Protein AF-A0A8H7DSX8-F1 (afdb_monomer)

Organism: Pleurotus ostreatus (NCBI:txid5322)

Foldseek 3Di:
DDDDDDDDDDDDDDDDDDDDDDDDDDDDDDVVVVLVVLVVLLVVLVVLVVVLVVVVCVLPDQPPPDPDDPDDDDDDPPPDSCPVVVVVVVSVVSVVVSVVSCVDPSNVVSVVVVVVVVVVDPPPPDVPPPPDVPPPPDDPDPDDPPPDDPDPPPPPPVDDDDDPPDDDFAWPVCVVVVQVVDCVPDPKHKDFPDDPPPDDPLPAWTWIWIDDPQFKIKTWTWFADPDPSTGIDTPDIDIDHPVNCPPVDDPDDDDDDDDDDDD

Mean predicted aligned error: 19.53 Å

Radius of gyration: 34.84 Å; Cα contacts (8 Å, |Δi|>4): 149; chains: 1; bounding box: 61×79×122 Å

Secondary structure (DSSP, 8-state):
------------------------PPPPPPHHHHHHHHHHHHHHHHHHHHHHTTSHHHHSS--------S--PPPPS-------HHHHHHHHHHHHHHHHHHHSHHHHHHHHHHHHHHHH------S-TTTSTTTTTSPPPTTPPPP----------SSPPPPTTPPPPPBGGGHHHHHHHHHHH-SSEEEE----TTS-TTTSPEEEEEEETTTEEEEEEEEEPTTTS-BEEEEEEEEE-GGGGGG---S------------

Structure (mmCIF, N/CA/C/O backbone):
data_AF-A0A8H7DSX8-F1
#
_entry.id   AF-A0A8H7DSX8-F1
#
loop_
_atom_site.group_PDB
_atom_site.id
_atom_site.type_symbol
_atom_site.label_atom_id
_atom_site.label_alt_id
_atom_site.label_comp_id
_atom_site.label_asym_id
_atom_site.label_entity_id
_atom_site.label_seq_id
_atom_site.pdbx_PDB_ins_code
_atom_site.Cartn_x
_atom_site.Cartn_y
_atom_site.Cartn_z
_atom_site.occupancy
_atom_site.B_iso_or_equiv
_atom_site.auth_seq_id
_atom_site.auth_comp_id
_atom_site.auth_asym_id
_atom_site.auth_atom_id
_atom_site.pdbx_PDB_model_num
ATOM 1 N N . MET A 1 1 ? 11.390 3.286 60.515 1.00 44.12 1 MET A N 1
ATOM 2 C CA . MET A 1 1 ? 12.232 4.495 60.489 1.00 44.12 1 MET A CA 1
ATOM 3 C C . MET A 1 1 ? 11.368 5.608 59.965 1.00 44.12 1 MET A C 1
ATOM 5 O O . MET A 1 1 ? 11.025 5.624 58.790 1.00 44.12 1 MET A O 1
ATOM 9 N N . ASP A 1 2 ? 10.921 6.406 60.919 1.00 48.00 2 ASP A N 1
ATOM 10 C CA . ASP A 1 2 ? 9.976 7.501 60.791 1.00 48.00 2 ASP A CA 1
ATOM 11 C C . ASP A 1 2 ? 10.633 8.728 60.158 1.00 48.00 2 ASP A C 1
ATOM 13 O O . ASP A 1 2 ? 11.800 9.005 60.431 1.00 48.00 2 ASP A O 1
ATOM 17 N N . ALA A 1 3 ? 9.868 9.485 59.371 1.00 53.47 3 ALA A N 1
ATOM 18 C CA . ALA A 1 3 ? 10.075 10.922 59.194 1.00 53.47 3 ALA A CA 1
ATOM 19 C C . ALA A 1 3 ? 8.822 11.562 58.574 1.00 53.47 3 ALA A C 1
ATOM 21 O O . ALA A 1 3 ? 8.601 11.541 57.365 1.00 53.47 3 ALA A O 1
ATOM 22 N N . THR A 1 4 ? 7.993 12.121 59.446 1.00 63.66 4 THR A N 1
ATOM 23 C CA . THR A 1 4 ? 6.961 13.121 59.166 1.00 63.66 4 THR A CA 1
ATOM 24 C C . THR A 1 4 ? 7.604 14.489 58.918 1.00 63.66 4 THR A C 1
ATOM 26 O O . THR A 1 4 ? 8.403 14.914 59.750 1.00 63.66 4 THR A O 1
ATOM 29 N N . THR A 1 5 ? 7.181 15.227 57.885 1.00 62.56 5 THR A N 1
ATOM 30 C CA . THR A 1 5 ? 7.406 16.684 57.816 1.00 62.56 5 THR A CA 1
ATOM 31 C C . THR A 1 5 ? 6.144 17.395 57.341 1.00 62.56 5 THR A C 1
ATOM 33 O O . THR A 1 5 ? 5.796 17.398 56.164 1.00 62.56 5 THR A O 1
ATOM 36 N N . THR A 1 6 ? 5.468 17.992 58.318 1.00 59.12 6 THR A N 1
ATOM 37 C CA . THR A 1 6 ? 4.452 19.038 58.204 1.00 59.12 6 THR A CA 1
ATOM 38 C C . THR A 1 6 ? 5.119 20.342 57.763 1.00 59.12 6 THR A C 1
ATOM 40 O O . THR A 1 6 ? 6.144 20.728 58.325 1.00 59.12 6 THR A O 1
ATOM 43 N N . THR A 1 7 ? 4.539 21.070 56.809 1.00 69.88 7 THR A N 1
ATOM 44 C CA . THR A 1 7 ? 4.841 22.498 56.634 1.00 69.88 7 THR A CA 1
ATOM 45 C C . THR A 1 7 ? 3.556 23.252 56.332 1.00 69.88 7 THR A C 1
ATOM 47 O O . THR A 1 7 ? 2.951 23.128 55.271 1.00 69.88 7 THR A O 1
ATOM 50 N N . ASP A 1 8 ? 3.152 23.979 57.362 1.00 54.44 8 ASP A N 1
ATOM 51 C CA . ASP A 1 8 ? 2.117 24.993 57.440 1.00 54.44 8 ASP A CA 1
ATOM 52 C C . ASP A 1 8 ? 2.639 26.289 56.792 1.00 54.44 8 ASP A C 1
ATOM 54 O O . ASP A 1 8 ? 3.784 26.672 57.042 1.00 54.44 8 ASP A O 1
ATOM 58 N N . THR A 1 9 ? 1.856 26.963 55.944 1.00 68.50 9 THR A N 1
ATOM 59 C CA . THR A 1 9 ? 2.136 28.346 55.509 1.00 68.50 9 THR A CA 1
ATOM 60 C C . THR A 1 9 ? 0.849 29.056 55.077 1.00 68.50 9 THR A C 1
ATOM 62 O O . THR A 1 9 ? 0.378 28.932 53.951 1.00 68.50 9 THR A O 1
ATOM 65 N N . ALA A 1 10 ? 0.324 29.816 56.039 1.00 55.97 10 ALA A N 1
ATOM 66 C CA . ALA A 1 10 ? -0.118 31.210 55.958 1.00 55.97 10 ALA A CA 1
ATOM 67 C C . ALA A 1 10 ? -1.108 31.660 54.857 1.00 55.97 10 ALA A C 1
ATOM 69 O O . ALA A 1 10 ? -0.764 31.933 53.712 1.00 55.97 10 ALA A O 1
ATOM 70 N N . MET A 1 11 ? -2.338 31.898 55.326 1.00 58.38 11 MET A N 1
ATOM 71 C CA . MET A 1 11 ? -3.105 33.155 55.236 1.00 58.38 11 MET A CA 1
ATOM 72 C C . MET A 1 11 ? -2.531 34.289 54.358 1.00 58.38 11 MET A C 1
ATOM 74 O O . MET A 1 11 ? -1.505 34.862 54.713 1.00 58.38 11 MET A O 1
ATOM 78 N N . ALA A 1 12 ? -3.310 34.769 53.374 1.00 53.16 12 ALA A N 1
ATOM 79 C CA . ALA A 1 12 ? -3.467 36.210 53.130 1.00 53.16 12 ALA A CA 1
ATOM 80 C C . ALA A 1 12 ? -4.592 36.583 52.133 1.00 53.16 12 ALA A C 1
ATOM 82 O O . ALA A 1 12 ? -4.530 36.277 50.950 1.00 53.16 12 ALA A O 1
ATOM 83 N N . HIS A 1 13 ? -5.520 37.398 52.647 1.00 46.66 13 HIS A N 1
ATOM 84 C CA . HIS A 1 13 ? -6.069 38.617 52.031 1.00 46.66 13 HIS A CA 1
ATOM 85 C C . HIS A 1 13 ? -7.186 38.499 50.977 1.00 46.66 13 HIS A C 1
ATOM 87 O O . HIS A 1 13 ? -6.997 38.535 49.765 1.00 46.66 13 HIS A O 1
ATOM 93 N N . SER A 1 14 ? -8.402 38.528 51.531 1.00 52.59 14 SER A N 1
ATOM 94 C CA . SER A 1 14 ? -9.638 39.035 50.934 1.00 52.59 14 SER A CA 1
ATOM 95 C C . SER A 1 14 ? -9.472 40.467 50.398 1.00 52.59 14 SER A C 1
ATOM 97 O O . SER A 1 14 ? -9.072 41.371 51.127 1.00 52.59 14 SER A O 1
ATOM 99 N N . SER A 1 15 ? -9.842 40.687 49.136 1.00 54.88 15 SER A N 1
ATOM 100 C CA . SER A 1 15 ? -10.102 42.007 48.549 1.00 54.88 15 SER A CA 1
ATOM 101 C C . SER A 1 15 ? -11.365 41.910 47.699 1.00 54.88 15 SER A C 1
ATOM 103 O O . SER A 1 15 ? -11.357 41.377 46.591 1.00 54.88 15 SER A O 1
ATOM 105 N N . SER A 1 16 ? -12.475 42.388 48.254 1.00 50.62 16 SER A N 1
ATOM 106 C CA . SER A 1 16 ? -13.767 42.500 47.589 1.00 50.62 16 SER A CA 1
ATOM 107 C C . SER A 1 16 ? -13.762 43.691 46.624 1.00 50.62 16 SER A C 1
ATOM 109 O O . SER A 1 16 ? -13.569 44.837 47.022 1.00 50.62 16 SER A O 1
ATOM 111 N N . LYS A 1 17 ? -13.995 43.423 45.334 1.00 55.56 17 LYS A N 1
ATOM 112 C CA . LYS A 1 17 ? -14.228 44.444 44.302 1.00 55.56 17 LYS A CA 1
ATOM 113 C C . LYS A 1 17 ? -15.723 44.455 43.941 1.00 55.56 17 LYS A C 1
ATOM 115 O O . LYS A 1 17 ? -16.272 43.378 43.708 1.00 55.56 17 LYS A O 1
ATOM 120 N N . PRO A 1 18 ? -16.397 45.620 43.898 1.00 54.06 18 PRO A N 1
ATOM 121 C CA . PRO A 1 18 ? -17.830 45.700 43.631 1.00 54.06 18 PRO A CA 1
ATOM 122 C C . PRO A 1 18 ? -18.162 45.263 42.199 1.00 54.06 18 PRO A C 1
ATOM 124 O O . PRO A 1 18 ? -17.594 45.747 41.218 1.00 54.06 18 PRO A O 1
ATOM 127 N N . GLN A 1 19 ? -19.081 44.305 42.119 1.00 51.41 19 GLN A N 1
ATOM 128 C CA . GLN A 1 19 ? -19.534 43.616 40.921 1.00 51.41 19 GLN A CA 1
ATOM 129 C C . GLN A 1 19 ? -20.608 44.460 40.220 1.00 51.41 19 GLN A C 1
ATOM 131 O O . GLN A 1 19 ? -21.689 44.687 40.757 1.00 51.41 19 GLN A O 1
ATOM 136 N N . SER A 1 20 ? -20.282 44.945 39.022 1.00 58.00 20 SER A N 1
ATOM 137 C CA . SER A 1 20 ? -21.221 45.604 38.109 1.00 58.00 20 SER A CA 1
ATOM 138 C C . SER A 1 20 ? -22.250 44.580 37.586 1.00 58.00 20 SER A C 1
ATOM 140 O O . SER A 1 20 ? -21.846 43.460 37.244 1.00 58.00 20 SER A O 1
ATOM 142 N N . PRO A 1 21 ? -23.558 44.904 37.521 1.00 59.16 21 PRO A N 1
ATOM 143 C CA . PRO A 1 21 ? -24.603 43.960 37.129 1.00 59.16 21 PRO A CA 1
ATOM 144 C C . PRO A 1 21 ? -24.487 43.613 35.640 1.00 59.16 21 PRO A C 1
ATOM 146 O O . PRO A 1 21 ? -24.810 44.411 34.762 1.00 59.16 21 PRO A O 1
ATOM 149 N N . SER A 1 22 ? -23.993 42.407 35.361 1.00 54.94 22 SER A N 1
ATOM 150 C CA . SER A 1 22 ? -23.918 41.856 34.006 1.00 54.94 22 SER A CA 1
ATOM 151 C C . SER A 1 22 ? -25.282 41.303 33.557 1.00 54.94 22 SER A C 1
ATOM 153 O O . SER A 1 22 ? -26.035 40.791 34.388 1.00 54.94 22 SER A O 1
ATOM 155 N N . PRO A 1 23 ? -25.611 41.419 32.257 1.00 58.69 23 PRO A N 1
ATOM 156 C CA . PRO A 1 23 ? -26.926 41.117 31.695 1.00 58.69 23 PRO A CA 1
ATOM 157 C C . PRO A 1 23 ? -27.294 39.632 31.804 1.00 58.69 23 PRO A C 1
ATOM 159 O O . PRO A 1 23 ? -26.428 38.759 31.769 1.00 58.69 23 PRO A O 1
ATOM 162 N N . LEU A 1 24 ? -28.602 39.376 31.933 1.00 56.22 24 LEU A N 1
ATOM 163 C CA . LEU A 1 24 ? -29.222 38.063 32.117 1.00 56.22 24 LEU A CA 1
ATOM 164 C C . LEU A 1 24 ? -28.615 36.982 31.209 1.00 56.22 24 LEU A C 1
ATOM 166 O O . LEU A 1 24 ? -28.824 36.968 29.996 1.00 56.22 24 LEU A O 1
ATOM 170 N N . SER A 1 25 ? -27.911 36.042 31.840 1.00 57.66 25 SER A N 1
ATOM 171 C CA . SER A 1 25 ? -27.488 34.781 31.236 1.00 57.66 25 SER A CA 1
ATOM 172 C C . SER A 1 25 ? -28.723 34.001 30.763 1.00 57.66 25 SER A C 1
ATOM 174 O O . SER A 1 25 ? -29.654 33.823 31.555 1.00 57.66 25 SER A O 1
ATOM 176 N N . PRO A 1 26 ? -28.748 33.488 29.520 1.00 67.50 26 PRO A N 1
ATOM 177 C CA . PRO A 1 26 ? -29.806 32.590 29.076 1.00 67.50 26 PRO A CA 1
ATOM 178 C C . PRO A 1 26 ? -29.870 31.346 29.982 1.00 67.50 26 PRO A C 1
ATOM 180 O O . PRO A 1 26 ? -28.838 30.929 30.525 1.00 67.50 26 PRO A O 1
ATOM 183 N N . PRO A 1 27 ? -31.068 30.763 30.184 1.00 66.88 27 PRO A N 1
ATOM 184 C CA . PRO A 1 27 ? -31.248 29.613 31.060 1.00 66.88 27 PRO A CA 1
ATOM 185 C C . PRO A 1 27 ? -30.380 28.439 30.585 1.00 66.88 27 PRO A C 1
ATOM 187 O O . PRO A 1 27 ? -30.297 28.192 29.376 1.00 66.88 27 PRO A O 1
ATOM 190 N N . PRO A 1 28 ? -29.731 27.705 31.509 1.00 70.12 28 PRO A N 1
ATOM 191 C CA . PRO A 1 28 ? -28.854 26.604 31.151 1.00 70.12 28 PRO A CA 1
ATOM 192 C C . PRO A 1 28 ? -29.641 25.558 30.348 1.00 70.12 28 PRO A C 1
ATOM 194 O O . PRO A 1 28 ? -30.745 25.175 30.754 1.00 70.12 28 PRO A O 1
ATOM 197 N N . PRO A 1 29 ? -29.107 25.081 29.208 1.00 67.62 29 PRO A N 1
ATOM 198 C CA . PRO A 1 29 ? -29.744 24.012 28.460 1.00 67.62 29 PRO A CA 1
ATOM 199 C C . PRO A 1 29 ? -29.929 22.811 29.385 1.00 67.62 29 PRO A C 1
ATOM 201 O O . PRO A 1 29 ? -29.009 22.405 30.097 1.00 67.62 29 PRO A O 1
ATOM 204 N N . THR A 1 30 ? -31.135 22.243 29.389 1.00 83.12 30 THR A N 1
ATOM 205 C CA . THR A 1 30 ? -31.424 21.047 30.187 1.00 83.12 30 THR A CA 1
ATOM 206 C C . THR A 1 30 ? -30.378 19.971 29.878 1.00 83.12 30 THR A C 1
ATOM 208 O O . THR A 1 30 ? -30.080 19.708 28.712 1.00 83.12 30 THR A O 1
ATOM 211 N N . ALA A 1 31 ? -29.801 19.337 30.906 1.00 85.56 31 ALA A N 1
ATOM 212 C CA . ALA A 1 31 ? -28.685 18.392 30.747 1.00 85.56 31 ALA A CA 1
ATOM 213 C C . ALA A 1 31 ? -28.965 17.290 29.700 1.00 85.56 31 ALA A C 1
ATOM 215 O O . ALA A 1 31 ? -28.078 16.861 28.964 1.00 85.56 31 ALA A O 1
ATOM 216 N N . LYS A 1 32 ? -30.237 16.890 29.567 1.00 87.94 32 LYS A N 1
ATOM 217 C CA . LYS A 1 32 ? -30.713 15.939 28.553 1.00 87.94 32 LYS A CA 1
ATOM 218 C C . LYS A 1 32 ? -30.581 16.468 27.119 1.00 87.94 32 LYS A C 1
ATOM 220 O O . LYS A 1 32 ? -30.249 15.693 26.227 1.00 87.94 32 LYS A O 1
ATOM 225 N N . ALA A 1 33 ? -30.838 17.753 26.877 1.00 90.50 33 ALA A N 1
ATOM 226 C CA . ALA A 1 33 ? -30.679 18.367 25.558 1.00 90.50 33 ALA A CA 1
ATOM 227 C C . ALA A 1 33 ? -29.199 18.444 25.151 1.00 90.50 33 ALA A C 1
ATOM 229 O O . ALA A 1 33 ? -28.858 18.086 24.026 1.00 90.50 33 ALA A O 1
ATOM 230 N N . ALA A 1 34 ? -28.318 18.809 26.089 1.00 89.12 34 ALA A N 1
ATOM 231 C CA . ALA A 1 34 ? -26.872 18.821 25.863 1.00 89.12 34 ALA A CA 1
ATOM 232 C C . ALA A 1 34 ? -26.300 17.415 25.598 1.00 89.12 34 ALA A C 1
ATOM 234 O O . ALA A 1 34 ? -25.380 17.250 24.802 1.00 89.12 34 ALA A O 1
ATOM 235 N N . LEU A 1 35 ? -26.849 16.376 26.235 1.00 90.94 35 LEU A N 1
ATOM 236 C CA . LEU A 1 35 ? -26.453 14.995 25.953 1.00 90.94 35 LEU A CA 1
ATOM 237 C C . LEU A 1 35 ? -26.891 14.554 24.548 1.00 90.94 35 LEU A C 1
ATOM 239 O O . LEU A 1 35 ? -26.109 13.943 23.822 1.00 90.94 35 LEU A O 1
ATOM 243 N N . LYS A 1 36 ? -28.123 14.890 24.144 1.00 93.62 36 LYS A N 1
ATOM 244 C CA . LYS A 1 36 ? -28.639 14.570 22.804 1.00 93.62 36 LYS A CA 1
ATOM 245 C C . LYS A 1 36 ? -27.786 15.193 21.701 1.00 93.62 36 LYS A C 1
ATOM 247 O O . LYS A 1 36 ? -27.451 14.489 20.754 1.00 93.62 36 LYS A O 1
ATOM 252 N N . SER A 1 37 ? -27.386 16.457 21.849 1.00 94.00 37 SER A N 1
ATOM 253 C CA . SER A 1 37 ? -26.527 17.116 20.858 1.00 94.00 37 SER A CA 1
ATOM 254 C C . SER A 1 37 ? -25.147 16.458 20.761 1.00 94.00 37 SER A C 1
ATOM 256 O O . SER A 1 37 ? -24.660 16.232 19.657 1.00 94.00 37 SER A O 1
ATOM 258 N N . LYS A 1 38 ? -24.542 16.057 21.891 1.00 94.06 38 LYS A N 1
ATOM 259 C CA . LYS A 1 38 ? -23.279 15.294 21.897 1.00 94.06 38 LYS A CA 1
ATOM 260 C C . LYS A 1 38 ? -23.416 13.947 21.180 1.00 94.06 38 LYS A C 1
ATOM 262 O O . LYS A 1 38 ? -22.554 13.595 20.381 1.00 94.06 38 LYS A O 1
ATOM 267 N N . ILE A 1 39 ? -24.500 13.209 21.426 1.00 95.12 39 ILE A N 1
ATOM 268 C CA . ILE A 1 39 ? -24.771 11.921 20.763 1.00 95.12 39 ILE A CA 1
ATOM 269 C C . ILE A 1 39 ? -24.958 12.108 19.253 1.00 95.12 39 ILE A C 1
ATOM 271 O O . ILE A 1 39 ? -24.440 11.323 18.459 1.00 95.12 39 ILE A O 1
ATOM 275 N N . GLU A 1 40 ? -25.701 13.131 18.840 1.00 96.50 40 GLU A N 1
ATOM 276 C CA . GLU A 1 40 ? -25.916 13.439 17.426 1.00 96.50 40 GLU A CA 1
ATOM 277 C C . GLU A 1 40 ? -24.602 13.783 16.718 1.00 96.50 40 GLU A C 1
ATOM 279 O O . GLU A 1 40 ? -24.303 13.226 15.660 1.00 96.50 40 GLU A O 1
ATOM 284 N N . LEU A 1 41 ? -23.774 14.606 17.360 1.00 95.56 41 LEU A N 1
ATOM 285 C CA . LEU A 1 41 ? -22.460 14.997 16.870 1.00 95.56 41 LEU A CA 1
ATOM 286 C C . LEU A 1 41 ? -21.527 13.783 16.710 1.00 95.56 41 LEU A C 1
ATOM 288 O O . LEU A 1 41 ? -20.914 13.612 15.656 1.00 95.56 41 LEU A O 1
ATOM 292 N N . LEU A 1 42 ? -21.471 12.881 17.696 1.00 95.25 42 LEU A N 1
ATOM 293 C CA . LEU A 1 42 ? -20.688 11.642 17.592 1.00 95.25 42 LEU A CA 1
ATOM 294 C C . LEU A 1 42 ? -21.200 10.721 16.471 1.00 95.25 42 LEU A C 1
ATOM 296 O O . LEU A 1 42 ? -20.404 10.149 15.723 1.00 95.25 42 LEU A O 1
ATOM 300 N N . ASN A 1 43 ? -22.520 10.609 16.300 1.00 96.00 43 ASN A N 1
ATOM 301 C CA . ASN A 1 43 ? -23.116 9.838 15.206 1.00 96.00 43 ASN A CA 1
ATOM 302 C C . ASN A 1 43 ? -22.781 10.422 13.830 1.00 96.00 43 ASN A C 1
ATOM 304 O O . ASN A 1 43 ? -22.529 9.667 12.887 1.00 96.00 43 ASN A O 1
ATOM 308 N N . GLN A 1 44 ? -22.768 11.749 13.701 1.00 96.19 44 GLN A N 1
ATOM 309 C CA . GLN A 1 44 ? -22.358 12.417 12.471 1.00 96.19 44 GLN A CA 1
ATOM 310 C C . GLN A 1 44 ? -20.893 12.102 12.147 1.00 96.19 44 GLN A C 1
ATOM 312 O O . GLN A 1 44 ? -20.608 11.680 11.028 1.00 96.19 44 GLN A O 1
ATOM 317 N N . SER A 1 45 ? -19.993 12.185 13.132 1.00 93.75 45 SER A N 1
ATOM 318 C CA . SER A 1 45 ? -18.579 11.820 12.963 1.00 93.75 45 SER A CA 1
ATOM 319 C C . SER A 1 45 ? -18.401 10.364 12.518 1.00 93.75 45 SER A C 1
ATOM 321 O O . SER A 1 45 ? -17.619 10.081 11.611 1.00 93.75 45 SER A O 1
ATOM 323 N N . ILE A 1 46 ? -19.171 9.426 13.084 1.00 94.88 46 ILE A N 1
ATOM 324 C CA . ILE A 1 46 ? -19.144 8.015 12.666 1.00 94.88 46 ILE A CA 1
ATOM 325 C C . ILE A 1 46 ? -19.586 7.860 11.206 1.00 94.88 46 ILE A C 1
ATOM 327 O O . ILE A 1 46 ? -18.926 7.149 10.445 1.00 94.88 46 ILE A O 1
ATOM 331 N N . LYS A 1 47 ? -20.674 8.523 10.792 1.00 94.94 47 LYS A N 1
ATOM 332 C CA . LYS A 1 47 ? -21.147 8.494 9.397 1.00 94.94 47 LYS A CA 1
ATOM 333 C C . LYS A 1 47 ? -20.091 9.053 8.440 1.00 94.94 47 LYS A C 1
ATOM 335 O O . LYS A 1 47 ? -19.826 8.428 7.413 1.00 94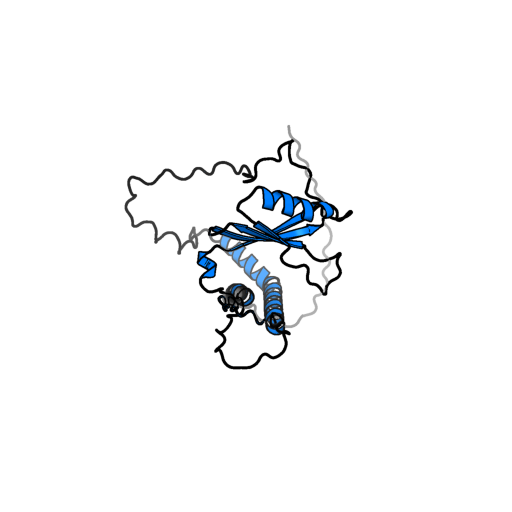.94 47 LYS A O 1
ATOM 340 N N . SER A 1 48 ? -19.437 10.158 8.802 1.00 92.94 48 SER A N 1
ATOM 341 C CA . SER A 1 48 ? -18.334 10.744 8.027 1.00 92.94 48 SER A CA 1
ATOM 342 C C . SER A 1 48 ? -17.165 9.764 7.867 1.00 92.94 48 SER A C 1
ATOM 344 O O . SER A 1 48 ? -16.693 9.527 6.756 1.00 92.94 48 SER A O 1
ATOM 346 N N . ILE A 1 49 ? -16.740 9.104 8.950 1.00 93.31 49 ILE A N 1
ATOM 347 C CA . ILE A 1 49 ? -15.666 8.096 8.906 1.00 93.31 49 ILE A CA 1
ATOM 348 C C . ILE A 1 49 ? -16.072 6.880 8.060 1.00 93.31 49 ILE A C 1
ATOM 350 O O . ILE A 1 49 ? -15.252 6.327 7.326 1.00 93.31 49 ILE A O 1
ATOM 354 N N . GLN A 1 50 ? -17.329 6.439 8.135 1.00 92.50 50 GLN A N 1
ATOM 355 C CA . GLN A 1 50 ? -17.823 5.343 7.297 1.00 92.50 50 GLN A CA 1
ATOM 356 C C . GLN A 1 50 ? -17.816 5.709 5.813 1.00 92.50 50 GLN A C 1
ATOM 358 O O . GLN A 1 50 ? -17.453 4.868 4.991 1.00 92.50 50 GLN A O 1
ATOM 363 N N . HIS A 1 51 ? -18.156 6.954 5.476 1.00 90.81 51 HIS A N 1
ATOM 364 C CA . HIS A 1 51 ? -18.062 7.454 4.111 1.00 90.81 51 HIS A CA 1
ATOM 365 C C . HIS A 1 51 ? -16.612 7.438 3.604 1.00 90.81 51 HIS A C 1
ATOM 367 O O . HIS A 1 51 ? -16.356 6.924 2.516 1.00 90.81 51 HIS A O 1
ATOM 373 N N . LEU A 1 52 ? -15.641 7.861 4.427 1.00 88.06 52 LEU A N 1
ATOM 374 C CA . LEU A 1 52 ? -14.215 7.801 4.074 1.00 88.06 52 LEU A CA 1
ATOM 375 C C . LEU A 1 52 ? -13.739 6.396 3.721 1.00 88.06 52 LEU A C 1
ATOM 377 O O . LEU A 1 52 ? -12.939 6.231 2.807 1.00 88.06 52 LEU A O 1
ATOM 381 N N . ARG A 1 53 ? -14.243 5.361 4.400 1.00 87.31 53 ARG A N 1
ATOM 382 C CA . ARG A 1 53 ? -13.859 3.969 4.109 1.00 87.31 53 ARG A CA 1
ATOM 383 C C . ARG A 1 53 ? -14.260 3.517 2.704 1.00 87.31 53 ARG A C 1
ATOM 385 O O . ARG A 1 53 ? -13.708 2.537 2.211 1.00 87.31 53 ARG A O 1
ATOM 392 N N . GLN A 1 54 ? -15.190 4.216 2.055 1.00 87.69 54 GLN A N 1
ATOM 393 C CA . GLN A 1 54 ? -15.607 3.931 0.683 1.00 87.69 54 GLN A CA 1
ATOM 394 C C . GLN A 1 54 ? -14.709 4.601 -0.368 1.00 87.69 54 GLN A C 1
ATOM 396 O O . GLN A 1 54 ? -14.768 4.215 -1.530 1.00 87.69 54 GLN A O 1
ATOM 401 N N . ILE A 1 55 ? -13.850 5.552 0.017 1.00 82.00 55 ILE A N 1
ATOM 402 C CA . ILE A 1 55 ? -13.005 6.322 -0.909 1.00 82.00 55 ILE A CA 1
ATOM 403 C C . ILE A 1 55 ? -11.777 5.538 -1.409 1.00 82.00 55 ILE A C 1
ATOM 405 O O . ILE A 1 55 ? -11.556 5.528 -2.621 1.00 82.00 55 ILE A O 1
ATOM 409 N N . PRO A 1 56 ? -10.990 4.826 -0.569 1.00 81.19 56 PRO A N 1
ATOM 410 C CA . PRO A 1 56 ? -9.833 4.065 -1.040 1.00 81.19 56 PRO A CA 1
ATOM 411 C C . PRO A 1 56 ? -10.123 3.116 -2.213 1.00 81.19 56 PRO A C 1
ATOM 413 O O . PRO A 1 56 ? -9.377 3.155 -3.189 1.00 81.19 56 PRO A O 1
ATOM 416 N N . PRO A 1 57 ? -11.207 2.311 -2.222 1.00 77.94 57 PRO A N 1
ATOM 417 C CA . PRO A 1 57 ? -11.494 1.457 -3.371 1.00 77.94 57 PRO A CA 1
ATOM 418 C C . PRO A 1 57 ? -11.922 2.234 -4.623 1.00 77.94 57 PRO A C 1
ATOM 420 O O . PRO A 1 57 ? -11.916 1.654 -5.702 1.00 77.94 57 PRO A O 1
ATOM 423 N N . LEU A 1 58 ? -12.307 3.510 -4.523 1.00 74.88 58 LEU A N 1
ATOM 424 C CA . LEU A 1 58 ? -12.564 4.363 -5.690 1.00 74.88 58 LEU A CA 1
ATOM 425 C C . LEU A 1 58 ? -11.262 4.920 -6.274 1.00 74.88 58 LEU A C 1
ATOM 427 O O . LEU A 1 58 ? -11.131 4.978 -7.491 1.00 74.88 58 LEU A O 1
ATOM 431 N N . LEU A 1 59 ? -10.290 5.253 -5.420 1.00 73.81 59 LEU A N 1
ATOM 432 C CA . LEU A 1 59 ? -8.962 5.712 -5.839 1.00 73.81 59 LEU A CA 1
ATOM 433 C C . LEU A 1 59 ? -8.092 4.572 -6.386 1.00 73.81 59 LEU A C 1
ATOM 435 O O . LEU A 1 59 ? -7.287 4.783 -7.284 1.00 73.81 59 LEU A O 1
ATOM 439 N N . LEU A 1 60 ? -8.255 3.361 -5.851 1.00 73.56 60 LEU A N 1
ATOM 440 C CA . LEU A 1 60 ? -7.440 2.196 -6.205 1.00 73.56 60 LEU A CA 1
ATOM 441 C C . LEU A 1 60 ? -8.029 1.350 -7.338 1.00 73.56 60 LEU A C 1
ATOM 443 O O . LEU A 1 60 ? -7.398 0.381 -7.755 1.00 73.56 60 LEU A O 1
ATOM 447 N N . LYS A 1 61 ? -9.230 1.669 -7.840 1.00 69.50 61 LYS A N 1
ATOM 448 C CA . LYS A 1 61 ? -9.809 0.945 -8.976 1.00 69.50 61 LYS A CA 1
ATOM 449 C C . LYS A 1 61 ? -9.046 1.321 -10.248 1.00 69.50 61 LYS A C 1
ATOM 451 O O . LYS A 1 61 ? -9.163 2.465 -10.691 1.00 69.50 61 LYS A O 1
ATOM 456 N N . PRO A 1 62 ? -8.301 0.385 -10.870 1.00 59.19 62 PRO A N 1
ATOM 457 C CA . PRO A 1 62 ? -7.699 0.653 -12.163 1.00 59.19 62 PRO A CA 1
ATOM 458 C C . PRO A 1 62 ? -8.819 1.008 -13.148 1.00 59.19 62 PRO A C 1
ATOM 460 O O . PRO A 1 62 ? -9.896 0.401 -13.078 1.00 59.19 62 PRO A O 1
ATOM 463 N N . PRO A 1 63 ? -8.611 1.986 -14.048 1.00 61.28 63 PRO A N 1
ATOM 464 C CA . PRO A 1 63 ? -9.619 2.337 -15.033 1.00 61.28 63 PRO A CA 1
ATOM 465 C C . PRO A 1 63 ? -9.987 1.066 -15.794 1.00 61.28 63 PRO A C 1
ATOM 467 O O . PRO A 1 63 ? -9.130 0.454 -16.438 1.00 61.28 63 PRO A O 1
ATOM 470 N N . LEU A 1 64 ? -11.252 0.643 -15.674 1.00 56.59 64 LEU A N 1
ATOM 471 C CA . LEU A 1 64 ? -11.789 -0.467 -16.449 1.00 56.59 64 LEU A CA 1
ATOM 472 C C . LEU A 1 64 ? -11.587 -0.106 -17.916 1.00 56.59 64 LEU A C 1
ATOM 474 O O . LEU A 1 64 ? -12.293 0.742 -18.465 1.00 56.59 64 LEU A O 1
ATOM 478 N N . ARG A 1 65 ? -10.578 -0.721 -18.536 1.00 58.50 65 ARG A N 1
ATOM 479 C CA . ARG A 1 65 ? -10.362 -0.641 -19.973 1.00 58.50 65 ARG A CA 1
ATOM 480 C C . ARG A 1 65 ? -11.618 -1.221 -20.606 1.00 58.50 65 ARG A C 1
ATOM 482 O O . ARG A 1 65 ? -11.821 -2.432 -20.576 1.00 58.50 65 ARG A O 1
ATOM 489 N N . LYS A 1 66 ? -12.501 -0.356 -21.110 1.00 57.50 66 LYS A N 1
ATOM 490 C CA . LYS A 1 66 ? -13.625 -0.799 -21.935 1.00 57.50 66 LYS A CA 1
ATOM 491 C C . LYS A 1 66 ? -13.019 -1.598 -23.096 1.00 57.50 66 LYS A C 1
ATOM 493 O O . LYS A 1 66 ? -12.077 -1.087 -23.709 1.00 57.50 66 LYS A O 1
ATOM 498 N N . PRO A 1 67 ? -13.481 -2.829 -23.373 1.00 53.72 67 PRO A N 1
ATOM 499 C CA . PRO A 1 67 ? -12.980 -3.594 -24.503 1.00 53.72 67 PRO A CA 1
ATOM 500 C C . PRO A 1 67 ? -13.206 -2.762 -25.767 1.00 53.72 67 PRO A C 1
ATOM 502 O O . PRO A 1 67 ? -14.334 -2.391 -26.090 1.00 53.72 67 PRO A O 1
ATOM 505 N N . LEU A 1 68 ? -12.104 -2.385 -26.411 1.00 53.66 68 LEU A N 1
ATOM 506 C CA . LEU A 1 68 ? -12.102 -1.628 -27.653 1.00 53.66 68 LEU A CA 1
ATOM 507 C C . LEU A 1 68 ? -12.829 -2.461 -28.708 1.00 53.66 68 LEU A C 1
ATOM 509 O O . LEU A 1 68 ? -12.343 -3.505 -29.135 1.00 53.66 68 LEU A O 1
ATOM 513 N N . THR A 1 69 ? -13.999 -1.993 -29.128 1.00 60.22 69 THR A N 1
ATOM 514 C CA . THR A 1 69 ? -14.629 -2.432 -30.371 1.00 60.22 69 THR A CA 1
ATOM 515 C C . THR A 1 69 ? -13.655 -2.172 -31.530 1.00 60.22 69 THR A C 1
ATOM 517 O O . THR A 1 69 ? -13.184 -1.038 -31.671 1.00 60.22 69 THR A O 1
ATOM 520 N N . PRO A 1 70 ? -13.327 -3.177 -32.358 1.00 56.78 70 PRO A N 1
ATOM 521 C CA . PRO A 1 70 ? -12.308 -3.057 -33.392 1.00 56.78 70 PRO A CA 1
ATOM 522 C C . PRO A 1 70 ? -12.889 -2.369 -34.632 1.00 56.78 70 PRO A C 1
ATOM 524 O O . PRO A 1 70 ? -13.379 -3.035 -35.533 1.00 56.78 70 PRO A O 1
ATOM 527 N N . SER A 1 71 ? -12.889 -1.034 -34.678 1.00 50.12 71 SER A N 1
ATOM 528 C CA . SER A 1 71 ? -13.162 -0.270 -35.910 1.00 50.12 71 SER A CA 1
ATOM 529 C C . SER A 1 71 ? -12.891 1.228 -35.713 1.00 50.12 71 SER A C 1
ATOM 531 O O . SER A 1 71 ? -13.819 2.016 -35.531 1.00 50.12 71 SER A O 1
ATOM 533 N N . ARG A 1 72 ? -11.619 1.656 -35.703 1.00 49.53 72 ARG A N 1
ATOM 534 C CA . ARG A 1 72 ? -11.239 2.996 -36.201 1.00 49.53 72 ARG A CA 1
ATOM 535 C C . ARG A 1 72 ? -9.720 3.199 -36.286 1.00 49.53 72 ARG A C 1
ATOM 537 O O . ARG A 1 72 ? -9.004 2.664 -35.441 1.00 49.53 72 ARG A O 1
ATOM 544 N N . PRO A 1 73 ? -9.225 4.002 -37.250 1.00 57.19 73 PRO A N 1
ATOM 545 C CA . PRO A 1 73 ? -7.811 4.312 -37.384 1.00 57.19 73 PRO A CA 1
ATOM 546 C C . PRO A 1 73 ? -7.300 5.164 -36.220 1.00 57.19 73 PRO A C 1
ATOM 548 O O . PRO A 1 73 ? -7.941 6.114 -35.772 1.00 57.19 73 PRO A O 1
ATOM 551 N N . ILE A 1 74 ? -6.120 4.762 -35.776 1.00 54.31 74 ILE A N 1
ATOM 552 C CA . IL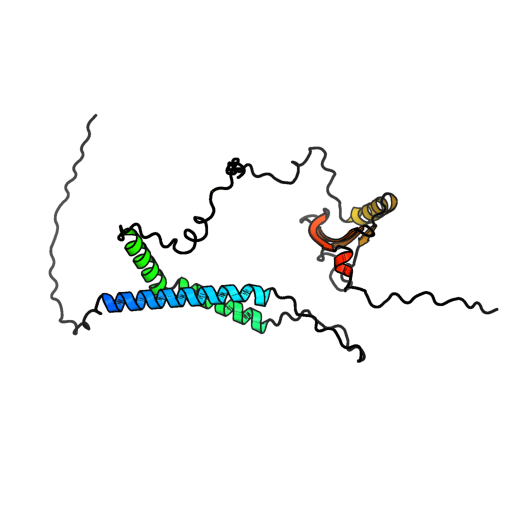E A 1 74 ? -5.260 5.250 -34.700 1.00 54.31 74 ILE A CA 1
ATOM 553 C C . ILE A 1 74 ? -5.047 6.781 -34.752 1.00 54.31 74 ILE A C 1
ATOM 555 O O . ILE A 1 74 ? -4.420 7.265 -35.695 1.00 54.31 74 ILE A O 1
ATOM 559 N N . PRO A 1 75 ? -5.468 7.553 -33.731 1.00 55.88 75 PRO A N 1
ATOM 560 C CA . PRO A 1 75 ? -4.815 8.810 -33.377 1.00 55.88 75 PRO A CA 1
ATOM 561 C C . PRO A 1 75 ? -3.549 8.548 -32.521 1.00 55.88 75 PRO A C 1
ATOM 563 O O . PRO A 1 75 ? -3.425 7.477 -31.919 1.00 55.88 75 PRO A O 1
ATOM 566 N N . PRO A 1 76 ? -2.590 9.493 -32.472 1.00 54.41 76 PRO A N 1
ATOM 567 C CA . PRO A 1 76 ? -1.261 9.306 -31.878 1.00 54.41 76 PRO A CA 1
ATOM 568 C C . PRO A 1 76 ? -1.267 8.961 -30.370 1.00 54.41 76 PRO A C 1
ATOM 570 O O . PRO A 1 76 ? -2.227 9.266 -29.657 1.00 54.41 76 PRO A O 1
ATOM 573 N N . PRO A 1 77 ? -0.183 8.336 -29.860 1.00 53.84 77 PRO A N 1
ATOM 574 C CA . PRO A 1 77 ? -0.103 7.791 -28.510 1.00 53.84 77 PRO A CA 1
ATOM 575 C C . PRO A 1 77 ? 0.192 8.887 -27.477 1.00 53.84 77 PRO A C 1
ATOM 577 O O . PRO A 1 77 ? 1.309 9.041 -27.000 1.00 53.84 77 PRO A O 1
ATOM 580 N N . THR A 1 78 ? -0.837 9.629 -27.089 1.00 50.25 78 THR A N 1
ATOM 581 C CA . THR A 1 78 ? -0.843 10.459 -25.873 1.00 50.25 78 THR A CA 1
ATOM 582 C C . THR A 1 78 ? -2.001 10.053 -24.970 1.00 50.25 78 THR A C 1
ATOM 584 O O . THR A 1 78 ? -2.742 10.875 -24.445 1.00 50.25 78 THR A O 1
ATOM 587 N N . GLN A 1 79 ? -2.168 8.750 -24.745 1.00 47.72 79 GLN A N 1
ATOM 588 C CA . GLN A 1 79 ? -2.989 8.272 -23.635 1.00 47.72 79 GLN A CA 1
ATOM 589 C C . GLN A 1 79 ? -2.100 8.155 -22.401 1.00 47.72 79 GLN A C 1
ATOM 591 O O . GLN A 1 79 ? -1.686 7.071 -21.995 1.00 47.72 79 GLN A O 1
ATOM 596 N N . HIS A 1 80 ? -1.797 9.316 -21.814 1.00 45.88 80 HIS A N 1
ATOM 597 C CA . HIS A 1 80 ? -1.489 9.381 -20.395 1.00 45.88 80 HIS A CA 1
ATOM 598 C C . HIS A 1 80 ? -2.556 8.562 -19.659 1.00 45.88 80 HIS A C 1
ATOM 600 O O . HIS A 1 80 ? -3.751 8.709 -19.927 1.00 45.88 80 HIS A O 1
ATOM 606 N N . LEU A 1 81 ? -2.122 7.712 -18.729 1.00 47.72 81 LEU A N 1
ATOM 607 C CA . LEU A 1 81 ? -2.927 7.284 -17.591 1.00 47.72 81 LEU A CA 1
ATOM 608 C C . LEU A 1 81 ? -3.408 8.553 -16.882 1.00 47.72 81 LEU A C 1
ATOM 610 O O . LEU A 1 81 ? -2.792 9.019 -15.928 1.00 47.72 81 LEU A O 1
ATOM 614 N N . ALA A 1 82 ? -4.466 9.166 -17.402 1.00 48.50 82 ALA A N 1
ATOM 615 C CA . ALA A 1 82 ? -5.129 10.288 -16.787 1.00 48.50 82 ALA A CA 1
ATOM 616 C C . ALA A 1 82 ? -5.900 9.708 -15.603 1.00 48.50 82 ALA A C 1
ATOM 618 O O . ALA A 1 82 ? -7.106 9.477 -15.666 1.00 48.50 82 ALA A O 1
ATOM 619 N N . TRP A 1 83 ? -5.175 9.440 -14.514 1.00 51.81 83 TRP A N 1
ATOM 620 C CA . TRP A 1 83 ? -5.687 9.728 -13.186 1.00 51.81 83 TRP A CA 1
ATOM 621 C C . TRP A 1 83 ? -6.372 11.076 -13.317 1.00 51.81 83 TRP A C 1
ATOM 623 O O . TRP A 1 83 ? -5.671 12.056 -13.535 1.00 51.81 83 TRP A O 1
ATOM 633 N N . GLN A 1 84 ? -7.705 11.128 -13.346 1.00 55.31 84 GLN A N 1
ATOM 634 C CA . GLN A 1 84 ? -8.385 12.414 -13.426 1.00 55.31 84 GLN A CA 1
ATOM 635 C C . GLN A 1 84 ? -8.066 13.136 -12.117 1.00 55.31 84 GLN A C 1
ATOM 637 O O . GLN A 1 84 ? -8.614 12.759 -11.075 1.00 55.31 84 GLN A O 1
ATOM 642 N N . PRO A 1 85 ? -7.135 14.108 -12.131 1.00 60.03 85 PRO A N 1
ATOM 643 C CA . PRO A 1 85 ? -6.575 14.641 -10.897 1.00 60.03 85 PRO A CA 1
ATOM 644 C C . PRO A 1 85 ? -7.659 15.367 -10.098 1.00 60.03 85 PRO A C 1
ATOM 646 O O . PRO A 1 85 ? -7.617 15.371 -8.876 1.00 60.03 85 PRO A O 1
ATOM 649 N N . THR A 1 86 ? -8.688 15.869 -10.786 1.00 64.00 86 THR A N 1
ATOM 650 C CA . THR A 1 86 ? -9.826 16.598 -10.224 1.00 64.00 86 THR A CA 1
ATOM 651 C C . THR A 1 86 ? -10.633 15.795 -9.204 1.00 64.00 86 THR A C 1
ATOM 653 O O . THR A 1 86 ? -11.093 16.355 -8.214 1.00 64.00 86 THR A O 1
ATOM 656 N N . ASN A 1 87 ? -10.799 14.482 -9.401 1.00 73.06 87 ASN A N 1
ATOM 657 C CA . ASN A 1 87 ? -11.566 13.661 -8.457 1.00 73.06 87 ASN A CA 1
ATOM 658 C C . ASN A 1 87 ? -10.705 13.264 -7.256 1.00 73.06 87 ASN A C 1
ATOM 660 O O . ASN A 1 87 ? -11.190 13.223 -6.127 1.00 73.06 87 ASN A O 1
ATOM 664 N N . ALA A 1 88 ? -9.414 13.007 -7.488 1.00 77.19 88 ALA A N 1
ATOM 665 C CA . ALA A 1 88 ? -8.478 12.681 -6.422 1.00 77.19 88 ALA A CA 1
ATOM 666 C C . ALA A 1 88 ? -8.296 13.867 -5.464 1.00 77.19 88 ALA A C 1
ATOM 668 O O . ALA A 1 88 ? -8.403 13.678 -4.254 1.00 77.19 88 ALA A O 1
ATOM 669 N N . THR A 1 89 ? -8.100 15.085 -5.984 1.00 84.12 89 THR A N 1
ATOM 670 C CA . THR A 1 89 ? -7.967 16.297 -5.159 1.00 84.12 89 THR A CA 1
ATOM 671 C C . THR A 1 89 ? -9.201 16.526 -4.295 1.00 84.12 89 THR A C 1
ATOM 673 O O . THR A 1 89 ? -9.060 16.726 -3.093 1.00 84.12 89 THR A O 1
ATOM 676 N N . HIS A 1 90 ? -10.402 16.380 -4.860 1.00 88.12 90 HIS A N 1
ATOM 677 C CA . HIS A 1 90 ? -11.652 16.501 -4.109 1.00 88.12 90 HIS A CA 1
ATOM 678 C C . HIS A 1 90 ? -11.756 15.468 -2.972 1.00 88.12 90 HIS A C 1
ATOM 680 O O . HIS A 1 90 ? -12.129 15.805 -1.851 1.00 88.12 90 HIS A O 1
ATOM 686 N N . HIS A 1 91 ? -11.372 14.211 -3.212 1.00 85.19 91 HIS A N 1
ATOM 687 C CA . HIS A 1 91 ? -11.356 13.188 -2.161 1.00 85.19 91 HIS A CA 1
ATOM 688 C C . HIS A 1 91 ? -10.328 13.475 -1.054 1.00 85.19 91 HIS A C 1
ATOM 690 O O . HIS A 1 91 ? -10.606 13.218 0.120 1.00 85.19 91 HIS A O 1
ATOM 696 N N . PHE A 1 92 ? -9.164 14.032 -1.397 1.00 89.00 92 PHE A N 1
ATOM 697 C CA . PHE A 1 92 ? -8.175 14.467 -0.407 1.00 89.00 92 PHE A CA 1
ATOM 698 C C . PHE A 1 92 ? -8.657 15.676 0.405 1.00 89.00 92 PHE A C 1
ATOM 700 O O . PHE A 1 92 ? -8.449 15.716 1.618 1.00 89.00 92 PHE A O 1
ATOM 707 N N . GLU A 1 93 ? -9.350 16.627 -0.220 1.00 91.44 93 GLU A N 1
ATOM 708 C CA . GLU A 1 93 ? -9.980 17.752 0.480 1.00 91.44 93 GLU A CA 1
ATOM 709 C C . GLU A 1 93 ? -11.072 17.277 1.445 1.00 91.44 93 GLU A C 1
ATOM 711 O O . GLU A 1 93 ? -11.097 17.701 2.600 1.00 91.44 93 GLU A O 1
ATOM 716 N N . GLN A 1 94 ? -11.913 16.324 1.028 1.00 89.94 94 GLN A N 1
ATOM 717 C CA . GLN A 1 94 ? -12.893 15.683 1.912 1.00 89.94 94 GLN A CA 1
ATOM 718 C C . GLN A 1 94 ? -12.226 14.998 3.111 1.00 89.94 94 GLN A C 1
ATOM 720 O O . GLN A 1 94 ? -12.708 15.112 4.239 1.00 89.94 94 GLN A O 1
ATOM 725 N N . PHE A 1 95 ? -11.107 14.303 2.883 1.00 91.38 95 PHE A N 1
ATOM 726 C CA . PHE A 1 95 ? -10.338 13.672 3.954 1.00 91.38 95 PHE A CA 1
ATOM 727 C C . PHE A 1 95 ? -9.824 14.698 4.964 1.00 91.38 95 PHE A C 1
ATOM 729 O O . PHE A 1 95 ? -9.978 14.500 6.170 1.00 91.38 95 PHE A O 1
ATOM 736 N N . ARG A 1 96 ? -9.283 15.820 4.480 1.00 94.44 96 ARG A N 1
ATOM 737 C CA . ARG A 1 96 ? -8.815 16.918 5.329 1.00 94.44 96 ARG A CA 1
ATOM 738 C C . ARG A 1 96 ? -9.954 17.549 6.132 1.00 94.44 96 ARG A C 1
ATOM 740 O O . ARG A 1 96 ? -9.812 17.727 7.334 1.00 94.44 96 ARG A O 1
ATOM 747 N N . GLY A 1 97 ? -11.105 17.795 5.507 1.00 94.31 97 GLY A N 1
ATOM 748 C CA . GLY A 1 97 ? -12.272 18.342 6.203 1.00 94.31 97 GLY A CA 1
ATOM 749 C C . GLY A 1 97 ? -12.765 17.442 7.341 1.00 94.31 97 GLY A C 1
ATOM 750 O O . GLY A 1 97 ? -13.079 17.926 8.426 1.00 94.31 97 GLY A O 1
ATOM 751 N N . ILE A 1 98 ? -12.781 16.122 7.134 1.00 93.75 98 ILE A N 1
ATOM 752 C CA . ILE A 1 98 ? -13.183 15.167 8.178 1.00 93.75 98 ILE A CA 1
ATOM 753 C C . ILE A 1 98 ? -12.117 15.055 9.270 1.00 93.75 98 ILE A C 1
ATOM 755 O O . ILE A 1 98 ? -12.461 14.945 10.445 1.00 93.75 98 ILE A O 1
ATOM 759 N N . HIS A 1 99 ? -10.836 15.107 8.907 1.00 95.38 99 HIS A N 1
ATOM 760 C CA . HIS A 1 99 ? -9.743 15.178 9.873 1.00 95.38 99 HIS A CA 1
ATOM 761 C C . HIS A 1 99 ? -9.901 16.392 10.800 1.00 95.38 99 HIS A C 1
ATOM 763 O O . HIS A 1 99 ? -9.914 16.234 12.020 1.00 95.38 99 HIS A O 1
ATOM 769 N N . ASP A 1 100 ? -10.121 17.575 10.230 1.00 96.56 100 ASP A N 1
ATOM 770 C CA . ASP A 1 100 ? -10.286 18.814 10.992 1.00 96.56 100 ASP A CA 1
ATOM 771 C C . ASP A 1 100 ? -11.571 18.782 11.837 1.00 96.56 100 ASP A C 1
ATOM 773 O O . ASP A 1 100 ? -11.576 19.221 12.987 1.00 96.56 100 ASP A O 1
ATOM 777 N N . GLN A 1 101 ? -12.644 18.165 11.325 1.00 96.25 101 GLN A N 1
ATOM 778 C CA . GLN A 1 101 ? -13.861 17.912 12.097 1.00 96.25 101 GLN A CA 1
ATOM 779 C C . GLN A 1 101 ? -13.583 17.008 13.305 1.00 96.25 101 GLN A C 1
ATOM 781 O O . GLN A 1 101 ? -14.030 17.322 14.405 1.00 96.25 101 GLN A O 1
ATOM 786 N N . ILE A 1 102 ? -12.846 15.907 13.139 1.00 95.50 102 ILE A N 1
ATOM 787 C CA . ILE A 1 102 ? -12.510 14.998 14.245 1.00 95.50 102 ILE A CA 1
ATOM 788 C C . ILE A 1 102 ? -11.655 15.720 15.283 1.00 95.50 102 ILE A C 1
ATOM 790 O O . ILE A 1 102 ? -11.898 15.548 16.473 1.00 95.50 102 ILE A O 1
ATOM 794 N N . LEU A 1 103 ? -10.693 16.539 14.856 1.00 96.62 103 LEU A N 1
ATOM 795 C CA . LEU A 1 103 ? -9.848 17.324 15.759 1.00 96.62 103 LEU A CA 1
ATOM 796 C C . LEU A 1 103 ? -10.565 18.515 16.400 1.00 96.62 103 LEU A C 1
ATOM 798 O O . LEU A 1 103 ? -10.030 19.104 17.338 1.00 96.62 103 LEU A O 1
ATOM 802 N N . SER A 1 104 ? -11.763 18.865 15.930 1.00 97.50 104 SER A N 1
ATOM 803 C CA . SER A 1 104 ? -12.517 19.971 16.502 1.00 97.50 104 SER A CA 1
ATOM 804 C C . SER A 1 104 ? -12.802 19.737 17.986 1.00 97.50 104 SER A C 1
ATOM 806 O O . SER A 1 104 ? -13.200 18.652 18.425 1.00 97.50 104 SER A O 1
ATOM 808 N N . GLU A 1 105 ? -12.627 20.799 18.764 1.00 97.44 105 GLU A N 1
ATOM 809 C CA . GLU A 1 105 ? -12.859 20.798 20.202 1.00 97.44 105 GLU A CA 1
ATOM 810 C C . GLU A 1 105 ? -14.223 20.213 20.627 1.00 97.44 105 GLU A C 1
ATOM 812 O O . GLU A 1 105 ? -14.229 19.384 21.538 1.00 97.44 105 GLU A O 1
ATOM 817 N N . PRO A 1 106 ? -15.373 20.515 19.984 1.00 96.25 106 PRO A N 1
ATOM 818 C CA . PRO A 1 106 ? -16.651 19.942 20.411 1.00 96.25 106 PRO A CA 1
ATOM 819 C C . PRO A 1 106 ? -16.725 18.418 20.229 1.00 96.25 106 PRO A C 1
ATOM 821 O O . PRO A 1 106 ? -17.330 17.737 21.059 1.00 96.25 106 PRO A O 1
ATOM 824 N N . VAL A 1 107 ? -16.093 17.861 19.186 1.00 96.88 107 VAL A N 1
ATOM 825 C CA . VAL A 1 107 ? -16.001 16.402 18.993 1.00 96.88 107 VAL A CA 1
ATOM 826 C C . VAL A 1 107 ? -15.109 15.787 20.061 1.00 96.88 107 VAL A C 1
ATOM 828 O O . VAL A 1 107 ? -15.499 14.799 20.682 1.00 96.88 107 VAL A O 1
ATOM 831 N N . GLN A 1 108 ? -13.950 16.388 20.325 1.00 97.75 108 GLN A N 1
ATOM 832 C CA . GLN A 1 108 ? -13.016 15.900 21.339 1.00 97.75 108 GLN A CA 1
ATOM 833 C C . GLN A 1 108 ? -13.618 15.953 22.749 1.00 97.75 108 GLN A C 1
ATOM 835 O O . GLN A 1 108 ? -13.523 14.980 23.495 1.00 97.75 108 GLN A O 1
ATOM 840 N N . GLN A 1 109 ? -14.330 17.028 23.095 1.00 96.19 109 GLN A N 1
ATOM 841 C CA . GLN A 1 109 ? -15.057 17.140 24.361 1.00 96.19 109 GLN A CA 1
ATOM 842 C C . GLN A 1 109 ? -16.203 16.122 24.464 1.00 96.19 109 GLN A C 1
ATOM 844 O O . GLN A 1 109 ? -16.427 15.550 25.532 1.00 96.19 109 GLN A O 1
ATOM 849 N N . ALA A 1 110 ? -16.933 15.865 23.372 1.00 95.00 110 ALA A N 1
ATOM 850 C CA . ALA A 1 110 ? -17.974 14.839 23.350 1.00 95.00 110 ALA A CA 1
ATOM 851 C C . ALA A 1 110 ? -17.389 13.427 23.527 1.00 95.00 110 ALA A C 1
ATOM 853 O O . ALA A 1 110 ? -17.956 12.630 24.273 1.00 95.00 110 ALA A O 1
ATOM 854 N N . LEU A 1 111 ? -16.243 13.133 22.901 1.00 95.44 111 LEU A N 1
ATOM 855 C CA . LEU A 1 111 ? -15.520 11.866 23.054 1.00 95.44 111 LEU A CA 1
ATOM 856 C C . LEU A 1 111 ? -14.961 11.686 24.470 1.00 95.44 111 LEU A C 1
ATOM 858 O O . LEU A 1 111 ? -15.093 10.605 25.041 1.00 95.44 111 LEU A O 1
ATOM 862 N N . ALA A 1 112 ? -14.382 12.736 25.057 1.00 96.69 112 ALA A N 1
ATOM 863 C CA . ALA A 1 112 ? -13.908 12.717 26.438 1.00 96.69 112 ALA A CA 1
ATOM 864 C C . ALA A 1 112 ? -15.066 12.457 27.414 1.00 96.69 112 ALA A C 1
ATOM 866 O O . ALA A 1 112 ? -14.993 11.536 28.223 1.00 96.69 112 ALA A O 1
ATOM 867 N N . ALA A 1 113 ? -16.180 13.180 27.259 1.00 94.00 113 ALA A N 1
ATOM 868 C CA . ALA A 1 113 ? -17.375 12.974 28.073 1.00 94.00 113 ALA A CA 1
ATOM 869 C C . ALA A 1 113 ? -17.966 11.562 27.909 1.00 94.00 113 ALA A C 1
ATOM 871 O O . ALA A 1 113 ? -18.425 10.975 28.885 1.00 94.00 113 ALA A O 1
ATOM 872 N N . ALA A 1 114 ? -17.944 11.002 26.695 1.00 92.19 114 ALA A N 1
ATOM 873 C CA . ALA A 1 114 ? -18.367 9.625 26.455 1.00 92.19 114 ALA A CA 1
ATOM 874 C C . ALA A 1 114 ? -17.457 8.618 27.177 1.00 92.19 114 ALA A C 1
ATOM 876 O O . ALA A 1 114 ? -17.960 7.695 27.811 1.00 92.19 114 ALA A O 1
ATOM 877 N N . ARG A 1 115 ? -16.134 8.828 27.148 1.00 93.56 115 ARG A N 1
ATOM 878 C CA . ARG A 1 115 ? -15.157 7.993 27.863 1.00 93.56 115 ARG A CA 1
ATOM 879 C C . ARG A 1 115 ? -15.330 8.065 29.380 1.00 93.56 115 ARG A C 1
ATOM 881 O O . ARG A 1 115 ? -15.194 7.055 30.062 1.00 93.56 115 ARG A O 1
ATOM 888 N N . ASP A 1 116 ? -15.605 9.244 29.922 1.00 94.31 116 ASP A N 1
ATOM 889 C CA . ASP A 1 116 ? -15.839 9.394 31.359 1.00 94.31 116 ASP A CA 1
ATOM 890 C C . ASP A 1 116 ? -17.177 8.775 31.774 1.00 94.31 116 ASP A C 1
ATOM 892 O O . ASP A 1 116 ? -17.256 8.140 32.823 1.00 94.31 116 ASP A O 1
ATOM 896 N N . SER A 1 117 ? -18.198 8.864 30.914 1.00 90.56 117 SER A N 1
ATOM 897 C CA . SER A 1 117 ? -19.463 8.151 31.109 1.00 90.56 117 SER A CA 1
ATOM 898 C C . SER A 1 117 ? -19.277 6.634 31.089 1.00 90.56 117 SER A C 1
ATOM 900 O O . SER A 1 117 ? -19.889 5.962 31.905 1.00 90.56 117 SER A O 1
ATOM 902 N N . GLU A 1 118 ? -18.439 6.099 30.198 1.00 89.81 118 GLU A N 1
ATOM 903 C CA . GLU A 1 118 ? -18.112 4.667 30.142 1.00 89.81 118 GLU A CA 1
ATOM 904 C C . GLU A 1 118 ? -17.418 4.192 31.427 1.00 89.81 118 GLU A C 1
ATOM 906 O O . GLU A 1 118 ? -17.726 3.121 31.927 1.00 89.81 118 GLU A O 1
ATOM 911 N N . LYS A 1 119 ? -16.519 4.998 32.009 1.00 91.31 119 LYS A N 1
ATOM 912 C CA . LYS A 1 119 ? -15.868 4.668 33.292 1.00 91.31 119 LYS A CA 1
ATOM 913 C C . LYS A 1 119 ? -16.809 4.766 34.492 1.00 91.31 119 LYS A C 1
ATOM 915 O O . LYS A 1 119 ? -16.607 4.063 35.478 1.00 91.31 119 LYS A O 1
ATOM 920 N N . ALA A 1 120 ? -17.756 5.703 34.451 1.00 92.31 120 ALA A N 1
ATOM 921 C CA . ALA A 1 120 ? -18.748 5.890 35.506 1.00 92.31 120 ALA A CA 1
ATOM 922 C C . ALA A 1 120 ? -19.853 4.825 35.450 1.00 92.31 120 ALA A C 1
ATOM 924 O O . ALA A 1 120 ? -20.509 4.566 36.460 1.00 92.31 120 ALA A O 1
ATOM 925 N N . ASP A 1 121 ? -20.059 4.222 34.280 1.00 87.56 121 ASP A N 1
ATOM 926 C CA . ASP A 1 121 ? -20.994 3.129 34.087 1.00 87.56 121 ASP A CA 1
ATOM 927 C C . ASP A 1 121 ? -20.386 1.821 34.612 1.00 87.56 121 ASP A C 1
ATOM 929 O O . ASP A 1 121 ? -19.527 1.202 33.992 1.00 87.56 121 ASP A O 1
ATOM 933 N N . SER A 1 122 ? -20.824 1.405 35.799 1.00 83.94 122 SER A N 1
ATOM 934 C CA . SER A 1 122 ? -20.466 0.112 36.389 1.00 83.94 122 SER A CA 1
ATOM 935 C C . SER A 1 122 ? -21.317 -1.038 35.854 1.00 83.94 122 SER A C 1
ATOM 937 O O . SER A 1 122 ? -21.161 -2.178 36.300 1.00 83.94 122 SER A O 1
ATOM 939 N N . SER A 1 123 ? -22.243 -0.765 34.927 1.00 81.88 123 SER A N 1
ATOM 940 C CA . SER A 1 123 ? -22.957 -1.834 34.259 1.00 81.88 123 SER A CA 1
ATOM 941 C C . SER A 1 123 ? -21.974 -2.554 33.338 1.00 81.88 123 SER A C 1
ATOM 943 O O . SER A 1 123 ? -21.452 -1.999 32.378 1.00 81.88 123 SER A O 1
ATOM 945 N N . ASP A 1 124 ? -21.714 -3.827 33.630 1.00 72.31 124 ASP A N 1
ATOM 946 C CA . ASP A 1 124 ? -20.842 -4.720 32.850 1.00 72.31 124 ASP A CA 1
ATOM 947 C C . ASP A 1 124 ? -21.457 -5.074 31.469 1.00 72.31 124 ASP A C 1
ATOM 949 O O . ASP A 1 124 ? -21.246 -6.144 30.889 1.00 72.31 124 ASP A O 1
ATOM 953 N N . LEU A 1 125 ? -22.274 -4.164 30.929 1.00 72.44 125 LEU A N 1
ATOM 954 C CA . LEU A 1 125 ? -22.909 -4.196 29.624 1.00 72.44 125 LEU A CA 1
ATOM 955 C C . LEU A 1 125 ? -21.856 -3.900 28.555 1.00 72.44 125 LEU A C 1
ATOM 957 O O . LEU A 1 125 ? -21.896 -2.903 27.837 1.00 72.44 125 LEU A O 1
ATOM 961 N N . THR A 1 126 ? -20.894 -4.809 28.426 1.00 62.59 126 THR A N 1
ATOM 962 C CA . THR A 1 126 ? -19.947 -4.788 27.319 1.00 62.59 126 THR A CA 1
ATOM 963 C C . THR A 1 126 ? -20.736 -4.792 26.003 1.00 62.59 126 THR A C 1
ATOM 965 O O . THR A 1 126 ? -21.538 -5.686 25.729 1.00 62.59 126 THR A O 1
ATOM 968 N N . VAL A 1 127 ? -20.515 -3.791 25.142 1.00 62.47 127 VAL A N 1
ATOM 969 C CA . VAL A 1 127 ? -21.210 -3.604 23.845 1.00 62.47 127 VAL A CA 1
ATOM 970 C C . VAL A 1 127 ? -20.773 -4.661 22.802 1.00 62.47 127 VAL A C 1
ATOM 972 O O . VAL A 1 127 ? -20.820 -4.470 21.588 1.00 62.47 127 VAL A O 1
ATOM 975 N N . ASN A 1 128 ? -20.378 -5.852 23.254 1.00 52.78 128 ASN A N 1
ATOM 976 C CA . ASN A 1 128 ? -19.997 -7.002 22.441 1.00 52.78 128 ASN A CA 1
ATOM 977 C C . ASN A 1 128 ? -21.215 -7.757 21.865 1.00 52.78 128 ASN A C 1
ATOM 979 O O . ASN A 1 128 ? -21.188 -8.971 21.665 1.00 52.78 128 ASN A O 1
ATOM 983 N N . ALA A 1 129 ? -22.278 -7.041 21.492 1.00 53.19 129 ALA A N 1
ATOM 984 C CA . ALA A 1 129 ? -23.521 -7.629 20.987 1.00 53.19 129 ALA A CA 1
ATOM 985 C C . ALA A 1 129 ? -23.353 -8.431 19.677 1.00 53.19 129 ALA A C 1
ATOM 987 O O . ALA A 1 129 ? -24.202 -9.251 19.332 1.00 53.19 129 ALA A O 1
ATOM 988 N N . ARG A 1 130 ? -22.265 -8.226 18.918 1.00 53.16 130 ARG A N 1
ATOM 989 C CA . ARG A 1 130 ? -22.118 -8.819 17.576 1.00 53.16 130 ARG A CA 1
ATOM 990 C C . ARG A 1 130 ? -21.323 -10.124 17.524 1.00 53.16 130 ARG A C 1
ATOM 992 O O . ARG A 1 130 ? -21.418 -10.835 16.523 1.00 53.16 130 ARG A O 1
ATOM 999 N N . ARG A 1 131 ? -20.522 -10.452 18.546 1.00 53.78 131 ARG A N 1
ATOM 1000 C CA . ARG A 1 131 ? -19.561 -11.572 18.456 1.00 53.78 131 ARG A CA 1
ATOM 1001 C C . ARG A 1 131 ? -19.957 -12.814 19.250 1.00 53.78 131 ARG A C 1
ATOM 1003 O O . ARG A 1 131 ? -19.507 -13.903 18.898 1.00 53.78 131 ARG A O 1
ATOM 1010 N N . GLU A 1 132 ? -20.813 -12.688 20.258 1.00 55.56 132 GLU A N 1
ATOM 1011 C CA . GLU A 1 132 ? -21.009 -13.779 21.219 1.00 55.56 132 GLU A CA 1
ATOM 1012 C C . GLU A 1 132 ? -22.123 -14.774 20.850 1.00 55.56 132 GLU A C 1
ATOM 1014 O O . GLU A 1 132 ? -21.983 -15.983 21.043 1.00 55.56 132 GLU A O 1
ATOM 1019 N N . THR A 1 133 ? -23.194 -14.318 20.204 1.00 52.97 133 THR A N 1
ATOM 1020 C CA . THR A 1 133 ? -24.380 -15.144 19.909 1.00 52.97 133 THR A CA 1
ATOM 1021 C C . THR A 1 133 ? -24.221 -16.099 18.725 1.00 52.97 133 THR A C 1
ATOM 1023 O O . THR A 1 133 ? -24.979 -17.061 18.610 1.00 52.97 133 THR A O 1
ATOM 1026 N N . ARG A 1 134 ? -23.221 -15.913 17.851 1.00 57.09 134 ARG A N 1
ATOM 1027 C CA . ARG A 1 134 ? -23.069 -16.739 16.633 1.00 57.09 134 ARG A CA 1
ATOM 1028 C C . ARG A 1 134 ? -22.172 -17.973 16.793 1.00 57.09 134 ARG A C 1
ATOM 1030 O O . ARG A 1 134 ? -22.100 -18.775 15.866 1.00 57.09 134 ARG A O 1
ATOM 1037 N N . LYS A 1 135 ? -21.507 -18.154 17.944 1.00 57.69 135 LYS A N 1
ATOM 1038 C CA . LYS A 1 135 ? -20.577 -19.281 18.176 1.00 57.69 135 LYS A CA 1
ATOM 1039 C C . LYS A 1 135 ? -21.028 -20.314 19.218 1.00 57.69 135 LYS A C 1
ATOM 1041 O O . LYS A 1 135 ? -20.480 -21.407 19.223 1.00 57.69 135 LYS A O 1
ATOM 1046 N N . ARG A 1 136 ? -22.039 -20.036 20.051 1.00 58.53 136 ARG A N 1
ATOM 1047 C CA . ARG A 1 136 ? -22.408 -20.905 21.194 1.00 58.53 136 ARG A CA 1
ATOM 1048 C C . ARG A 1 136 ? -23.457 -22.001 20.912 1.00 58.53 136 ARG A C 1
ATOM 1050 O O . ARG A 1 136 ? -23.928 -22.627 21.850 1.00 58.53 136 ARG A O 1
ATOM 1057 N N . ARG A 1 137 ? -23.843 -22.257 19.654 1.00 59.84 137 ARG A N 1
ATOM 1058 C CA . ARG A 1 137 ? -24.869 -23.276 19.313 1.00 59.84 137 ARG A CA 1
ATOM 1059 C C . ARG A 1 137 ? -24.367 -24.530 18.596 1.00 59.84 137 ARG A C 1
ATOM 1061 O O . ARG A 1 137 ? -25.183 -25.344 18.178 1.00 59.84 137 ARG A O 1
ATOM 1068 N N . ARG A 1 138 ? -23.055 -24.719 18.452 1.00 67.31 138 ARG A N 1
ATOM 1069 C CA . ARG A 1 138 ? -22.513 -26.008 17.999 1.00 67.31 138 ARG A CA 1
ATOM 1070 C C . ARG A 1 138 ? -21.998 -26.765 19.226 1.00 67.31 138 ARG A C 1
ATOM 1072 O O . ARG A 1 138 ? -21.228 -26.159 19.971 1.00 67.31 138 ARG A O 1
ATOM 1079 N N . PRO A 1 139 ? -22.412 -28.025 19.466 1.00 64.31 139 PRO A N 1
ATOM 1080 C CA . PRO A 1 139 ? -21.726 -28.858 20.446 1.00 64.31 139 PRO A CA 1
ATOM 1081 C C . PRO A 1 139 ? -20.232 -28.898 20.079 1.00 64.31 139 PRO A C 1
ATOM 1083 O O . PRO A 1 139 ? -19.913 -28.924 18.885 1.00 64.31 139 PRO A O 1
ATOM 1086 N N . PRO A 1 140 ? -19.317 -28.814 21.059 1.00 58.00 140 PRO A N 1
ATOM 1087 C CA . PRO A 1 140 ? -17.887 -28.807 20.784 1.00 58.00 140 PRO A CA 1
ATOM 1088 C C . PRO A 1 140 ? -17.514 -30.089 20.038 1.00 58.00 140 PRO A C 1
ATOM 1090 O O . PRO A 1 140 ? -17.731 -31.192 20.534 1.00 58.00 140 PRO A O 1
ATOM 1093 N N . SER A 1 141 ? -16.986 -29.944 18.822 1.00 62.91 141 SER A N 1
ATOM 1094 C CA . SER A 1 141 ? -16.471 -31.072 18.053 1.00 62.91 141 SER A CA 1
ATOM 1095 C C . SER A 1 141 ? -15.337 -31.732 18.854 1.00 62.91 141 SER A C 1
ATOM 1097 O O . SER A 1 141 ? -14.387 -31.029 19.205 1.00 62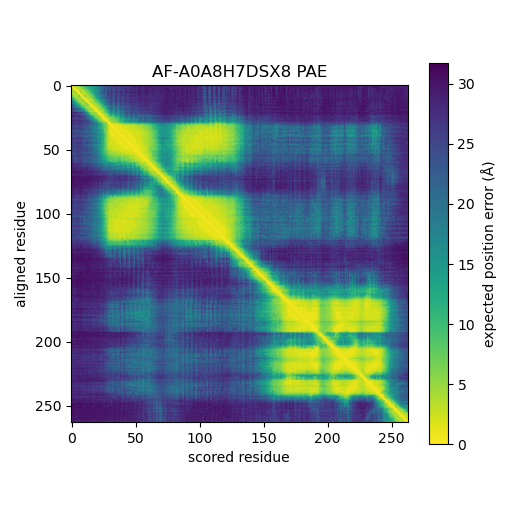.91 141 SER A O 1
ATOM 1099 N N . PRO A 1 142 ? -15.371 -33.051 19.118 1.00 64.31 142 PRO A N 1
ATOM 1100 C CA . PRO A 1 142 ? -14.390 -33.746 19.967 1.00 64.31 142 PRO A CA 1
ATOM 1101 C C . PRO A 1 142 ? -12.972 -33.846 19.365 1.00 64.31 142 PRO A C 1
ATOM 1103 O O . PRO A 1 142 ? -12.099 -34.492 19.929 1.00 64.31 142 PRO A O 1
ATOM 1106 N N . SER A 1 143 ? -12.722 -33.191 18.230 1.00 60.91 143 SER A N 1
ATOM 1107 C CA . SER A 1 143 ? -11.430 -33.132 17.540 1.00 60.91 143 SER A CA 1
ATOM 1108 C C . SER A 1 143 ? -11.132 -31.690 17.108 1.00 60.91 143 SER A C 1
ATOM 1110 O O . SER A 1 143 ? -10.852 -31.396 15.949 1.00 60.91 143 SER A O 1
ATOM 1112 N N . SER A 1 144 ? -11.288 -30.736 18.029 1.00 63.47 144 SER A N 1
ATOM 1113 C CA . SER A 1 144 ? -10.739 -29.396 17.818 1.00 63.47 144 SER A CA 1
ATOM 1114 C C . SER A 1 144 ? -9.252 -29.444 18.172 1.00 63.47 144 SER A C 1
ATOM 1116 O O . SER A 1 144 ? -8.944 -29.751 19.325 1.00 63.47 144 SER A O 1
ATOM 1118 N N . PRO A 1 145 ? -8.330 -29.146 17.238 1.00 69.06 145 PRO A N 1
ATOM 1119 C CA . PRO A 1 145 ? -6.912 -29.036 17.565 1.00 69.06 145 PRO A CA 1
ATOM 1120 C C . PRO A 1 145 ? -6.726 -28.038 18.715 1.00 69.06 145 PRO A C 1
ATOM 1122 O O . PRO A 1 145 ? -7.480 -27.063 18.825 1.00 69.06 145 PRO A O 1
ATOM 1125 N N . GLN A 1 146 ? -5.771 -28.329 19.602 1.00 73.12 146 GLN A N 1
ATOM 1126 C CA . GLN A 1 146 ? -5.473 -27.503 20.773 1.00 73.12 146 GLN A CA 1
ATOM 1127 C C . GLN A 1 146 ? -5.318 -26.019 20.390 1.00 73.12 146 GLN A C 1
ATOM 1129 O O . GLN A 1 146 ? -4.827 -25.713 19.299 1.00 73.12 146 GLN A O 1
ATOM 1134 N N . PRO A 1 147 ? -5.740 -25.087 21.267 1.00 68.75 147 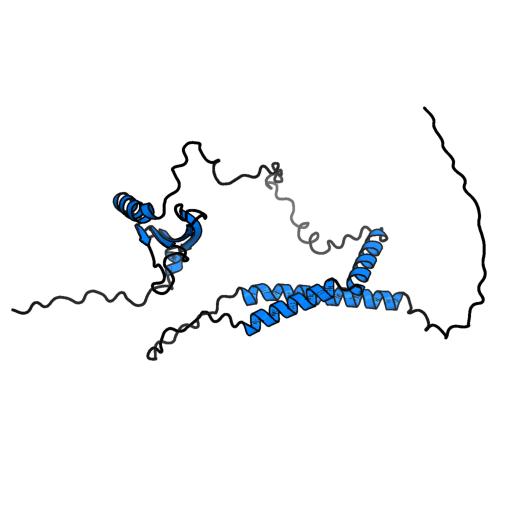PRO A N 1
ATOM 1135 C CA . PRO A 1 147 ? -5.615 -23.658 21.018 1.00 68.75 147 PRO A CA 1
ATOM 1136 C C . PRO A 1 147 ? -4.159 -23.300 20.719 1.00 68.75 147 PRO A C 1
ATOM 1138 O O . PRO A 1 147 ? -3.253 -23.684 21.455 1.00 68.75 147 PRO A O 1
ATOM 1141 N N . TYR A 1 148 ? -3.962 -22.578 19.614 1.00 64.88 148 TYR A N 1
ATOM 1142 C CA . TYR A 1 148 ? -2.655 -22.148 19.134 1.00 64.88 148 TYR A CA 1
ATOM 1143 C C . TYR A 1 148 ? -1.945 -21.365 20.243 1.00 64.88 148 TYR A C 1
ATOM 1145 O O . TYR A 1 148 ? -2.362 -20.262 20.602 1.00 64.88 148 TYR A O 1
ATOM 1153 N N . ILE A 1 149 ? -0.899 -21.959 20.811 1.00 68.12 149 ILE A N 1
ATOM 1154 C CA . ILE A 1 149 ? -0.025 -21.285 21.764 1.00 68.12 149 ILE A CA 1
ATOM 1155 C C . ILE A 1 149 ? 0.707 -20.222 20.950 1.00 68.12 149 ILE A C 1
ATOM 1157 O O . ILE A 1 149 ? 1.403 -20.552 19.990 1.00 68.12 149 ILE A O 1
ATOM 1161 N N . SER A 1 150 ? 0.511 -18.943 21.278 1.00 55.59 150 SER A N 1
ATOM 1162 C CA . SER A 1 150 ? 1.264 -17.853 20.664 1.00 55.59 150 SER A CA 1
ATOM 1163 C C . SER A 1 150 ? 2.731 -18.025 21.045 1.00 55.59 150 SER A C 1
ATOM 1165 O O . SER A 1 150 ? 3.154 -17.599 22.119 1.00 55.59 150 SER A O 1
ATOM 1167 N N . THR A 1 151 ? 3.496 -18.704 20.195 1.00 61.00 151 THR A N 1
ATOM 1168 C CA . THR A 1 151 ? 4.949 -18.738 20.300 1.00 61.00 151 THR A CA 1
ATOM 1169 C C . THR A 1 151 ? 5.425 -17.297 20.263 1.00 61.00 151 THR A C 1
ATOM 1171 O O . THR A 1 151 ? 5.071 -16.552 19.348 1.00 61.00 151 THR A O 1
ATOM 1174 N N . THR A 1 152 ? 6.154 -16.909 21.303 1.00 62.53 152 THR A N 1
ATOM 1175 C CA . THR A 1 152 ? 6.776 -15.604 21.503 1.00 62.53 152 THR A CA 1
ATOM 1176 C C . THR A 1 152 ? 7.282 -15.057 20.174 1.00 62.53 152 THR A C 1
ATOM 1178 O O . THR A 1 152 ? 7.966 -15.776 19.446 1.00 62.53 152 THR A O 1
ATOM 1181 N N . THR A 1 153 ? 6.913 -13.817 19.852 1.00 53.84 153 THR A N 1
ATOM 1182 C CA . THR A 1 153 ? 7.249 -13.095 18.619 1.00 53.84 153 THR A CA 1
ATOM 1183 C C . THR A 1 153 ? 8.765 -12.922 18.472 1.00 53.84 153 THR A C 1
ATOM 1185 O O . THR A 1 153 ? 9.308 -11.839 18.650 1.00 53.84 153 THR A O 1
ATOM 1188 N N . SER A 1 154 ? 9.480 -14.000 18.167 1.00 57.06 154 SER A N 1
ATOM 1189 C CA . SER A 1 154 ? 10.747 -13.918 17.460 1.00 57.06 154 SER A CA 1
ATOM 1190 C C . SER A 1 154 ? 10.378 -13.416 16.078 1.00 57.06 154 SER A C 1
ATOM 1192 O O . SER A 1 154 ? 9.586 -14.084 15.421 1.00 57.06 154 SER A O 1
ATOM 1194 N N . ASN A 1 155 ? 10.848 -12.229 15.683 1.00 57.47 155 ASN A N 1
ATOM 1195 C CA . ASN A 1 155 ? 10.724 -11.737 14.312 1.00 57.47 155 ASN A CA 1
ATOM 1196 C C . ASN A 1 155 ? 11.307 -12.818 13.396 1.00 57.47 155 ASN A C 1
ATOM 1198 O O . ASN A 1 155 ? 12.533 -12.897 13.283 1.00 57.47 155 ASN A O 1
ATOM 1202 N N . PRO A 1 156 ? 10.485 -13.673 12.762 1.00 53.88 156 PRO A N 1
ATOM 1203 C CA . PRO A 1 156 ? 11.015 -14.661 11.863 1.00 53.88 156 PRO A CA 1
ATOM 1204 C C . PRO A 1 156 ? 11.254 -13.875 10.587 1.00 53.88 156 PRO A C 1
ATOM 1206 O O . PRO A 1 156 ? 10.351 -13.713 9.765 1.00 53.88 156 PRO A O 1
ATOM 1209 N N . SER A 1 157 ? 12.448 -13.294 10.463 1.00 64.12 157 SER A N 1
ATOM 1210 C CA . SER A 1 157 ? 12.930 -12.907 9.149 1.00 64.12 157 SER A CA 1
ATOM 1211 C C . SER A 1 157 ? 12.798 -14.159 8.291 1.00 64.12 157 SER A C 1
ATOM 1213 O O . SER A 1 157 ? 13.488 -15.150 8.515 1.00 64.12 157 SER A O 1
ATOM 1215 N N . LEU A 1 158 ? 11.844 -14.139 7.360 1.00 67.88 158 LEU A N 1
ATOM 1216 C CA . LEU A 1 158 ? 11.637 -15.217 6.390 1.00 67.88 158 LEU A CA 1
ATOM 1217 C C . LEU A 1 158 ? 12.852 -15.374 5.470 1.00 67.88 158 LEU A C 1
ATOM 1219 O O . LEU A 1 158 ? 12.953 -16.350 4.733 1.00 67.88 158 LEU A O 1
ATOM 1223 N N . PHE A 1 159 ? 13.761 -14.404 5.516 1.00 68.38 159 PHE A N 1
ATOM 1224 C CA . PHE A 1 159 ? 15.028 -14.433 4.828 1.00 68.38 159 PHE A CA 1
ATOM 1225 C C . PHE A 1 159 ? 16.087 -15.016 5.763 1.00 68.38 159 PHE A C 1
ATOM 1227 O O . PHE A 1 159 ? 16.202 -14.537 6.901 1.00 68.38 159 PHE A O 1
ATOM 1234 N N . PRO A 1 160 ? 16.847 -16.026 5.298 1.00 70.06 160 PRO A N 1
ATOM 1235 C CA . PRO A 1 160 ? 18.035 -16.499 5.990 1.00 70.06 160 PRO A CA 1
ATOM 1236 C C . PRO A 1 160 ? 18.904 -15.309 6.416 1.00 70.06 160 PRO A C 1
ATOM 1238 O O . PRO A 1 160 ? 18.968 -14.323 5.674 1.00 70.06 160 PRO A O 1
ATOM 1241 N N . PRO A 1 161 ? 19.550 -15.362 7.595 1.00 72.75 161 PRO A N 1
ATOM 1242 C CA . PRO A 1 161 ? 20.530 -14.347 7.951 1.00 72.75 161 PRO A CA 1
ATOM 1243 C C . PRO A 1 161 ? 21.582 -14.258 6.833 1.00 72.75 161 PRO A C 1
ATOM 1245 O O . PRO A 1 161 ? 21.919 -15.301 6.261 1.00 72.75 161 PRO A O 1
ATOM 1248 N N . PRO A 1 162 ? 22.056 -13.043 6.496 1.00 69.62 162 PRO A N 1
ATOM 1249 C CA . PRO A 1 162 ? 23.076 -12.862 5.471 1.00 69.62 162 PRO A CA 1
ATOM 1250 C C . PRO A 1 162 ? 24.255 -13.757 5.830 1.00 69.62 162 PRO A C 1
ATOM 1252 O O . PRO A 1 162 ? 24.741 -13.737 6.964 1.00 69.62 162 PRO A O 1
ATOM 1255 N N . SER A 1 163 ? 24.630 -14.627 4.905 1.00 74.75 163 SER A N 1
ATOM 1256 C CA . SER A 1 163 ? 25.765 -15.504 5.128 1.00 74.75 163 SER A CA 1
ATOM 1257 C C . SER A 1 163 ? 27.037 -14.676 4.960 1.00 74.75 163 SER A C 1
ATOM 1259 O O . SER A 1 163 ? 27.083 -13.778 4.124 1.00 74.75 163 SER A O 1
ATOM 1261 N N . ASP A 1 164 ? 28.115 -14.991 5.681 1.00 72.50 164 ASP A N 1
ATOM 1262 C CA . ASP A 1 164 ? 29.412 -14.313 5.478 1.00 72.50 164 ASP A CA 1
ATOM 1263 C C . ASP A 1 164 ? 29.974 -14.518 4.049 1.00 72.50 164 ASP A C 1
ATOM 1265 O O . ASP A 1 164 ? 30.998 -13.950 3.678 1.00 72.50 164 ASP A O 1
ATOM 1269 N N . THR A 1 165 ? 29.307 -15.347 3.236 1.00 79.69 165 THR A N 1
ATOM 1270 C CA . THR A 1 165 ? 29.616 -15.651 1.832 1.00 79.69 165 THR A CA 1
ATOM 1271 C C . THR A 1 165 ? 28.585 -15.042 0.876 1.00 79.69 165 THR A C 1
ATOM 1273 O O . THR A 1 165 ? 28.292 -15.611 -0.176 1.00 79.69 165 THR A O 1
ATOM 1276 N N . ASP A 1 166 ? 27.992 -13.903 1.225 1.00 73.19 166 ASP A N 1
ATOM 1277 C CA . ASP A 1 166 ? 27.100 -13.221 0.296 1.00 73.19 166 ASP A CA 1
ATOM 1278 C C . ASP A 1 166 ? 27.918 -12.697 -0.907 1.00 73.19 166 ASP A C 1
ATOM 1280 O O . ASP A 1 166 ? 28.943 -12.028 -0.728 1.00 73.19 166 ASP A O 1
ATOM 1284 N N . PRO A 1 167 ? 27.522 -13.030 -2.151 1.00 78.62 167 PRO A N 1
ATOM 1285 C CA . PRO A 1 167 ? 28.246 -12.598 -3.338 1.00 78.62 167 PRO A CA 1
ATOM 1286 C C . PRO A 1 167 ? 28.255 -11.069 -3.439 1.00 78.62 167 PRO A C 1
ATOM 1288 O O . PRO A 1 167 ? 27.289 -10.403 -3.061 1.00 78.62 167 PRO A O 1
ATOM 1291 N N . GLU A 1 168 ? 29.343 -10.515 -3.986 1.00 86.25 168 GLU A N 1
ATOM 1292 C CA . GLU A 1 168 ? 29.481 -9.068 -4.173 1.00 86.25 168 GLU A CA 1
ATOM 1293 C C . GLU A 1 168 ? 28.251 -8.507 -4.922 1.00 86.25 168 GLU A C 1
ATOM 1295 O O . GLU A 1 168 ? 27.863 -9.064 -5.958 1.00 86.25 168 GLU A O 1
ATOM 1300 N N . PRO A 1 169 ? 27.624 -7.417 -4.430 1.00 89.44 169 PRO A N 1
ATOM 1301 C CA . PRO A 1 169 ? 26.459 -6.826 -5.072 1.00 89.44 169 PRO A CA 1
ATOM 1302 C C . PRO A 1 169 ? 26.706 -6.515 -6.551 1.00 89.44 169 PRO A C 1
ATOM 1304 O O . PRO A 1 169 ? 27.713 -5.904 -6.918 1.00 89.44 169 PRO A O 1
ATOM 1307 N N . LEU A 1 170 ? 25.755 -6.902 -7.405 1.00 92.38 170 LEU A N 1
ATOM 1308 C CA . LEU A 1 170 ? 25.883 -6.754 -8.852 1.00 92.38 170 LEU A CA 1
ATOM 1309 C C . LEU A 1 170 ? 26.026 -5.278 -9.245 1.00 92.38 170 LEU A C 1
ATOM 1311 O O . LEU A 1 170 ? 25.163 -4.445 -8.943 1.00 92.38 170 LEU A O 1
ATOM 1315 N N . LYS A 1 171 ? 27.101 -4.960 -9.973 1.00 92.56 171 LYS A N 1
ATOM 1316 C CA . LYS A 1 171 ? 27.342 -3.598 -10.458 1.00 92.56 171 LYS A CA 1
ATOM 1317 C C . LYS A 1 171 ? 26.583 -3.300 -11.750 1.00 92.56 171 LYS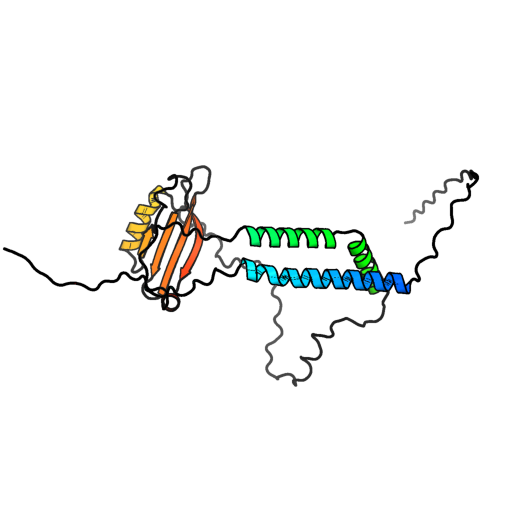 A C 1
ATOM 1319 O O . LYS A 1 171 ? 26.347 -4.182 -12.576 1.00 92.56 171 LYS A O 1
ATOM 1324 N N . ALA A 1 172 ? 26.266 -2.027 -11.965 1.00 88.94 172 ALA A N 1
ATOM 1325 C CA . ALA A 1 172 ? 25.597 -1.512 -13.156 1.00 88.94 172 ALA A CA 1
ATOM 1326 C C . ALA A 1 172 ? 26.295 -1.933 -14.458 1.00 88.94 172 ALA A C 1
ATOM 1328 O O . ALA A 1 172 ? 25.648 -2.428 -15.382 1.00 88.94 172 ALA A O 1
ATOM 1329 N N . ASP A 1 173 ? 27.622 -1.802 -14.494 1.00 90.69 173 ASP A N 1
ATOM 1330 C CA . ASP A 1 173 ? 28.449 -2.138 -15.659 1.00 90.69 173 ASP A CA 1
ATOM 1331 C C . ASP A 1 173 ? 28.527 -3.652 -15.903 1.00 90.69 173 ASP A C 1
ATOM 1333 O O . ASP A 1 173 ? 28.732 -4.107 -17.030 1.00 90.69 173 ASP A O 1
ATOM 1337 N N . GLN A 1 174 ? 28.307 -4.447 -14.853 1.00 93.75 174 GLN A N 1
ATOM 1338 C CA . GLN A 1 174 ? 28.344 -5.907 -14.901 1.00 93.75 174 GLN A CA 1
ATOM 1339 C C . GLN A 1 174 ? 26.997 -6.521 -15.297 1.00 93.75 174 GLN A C 1
ATOM 1341 O O . GLN A 1 174 ? 26.969 -7.668 -15.739 1.00 93.75 174 GLN A O 1
ATOM 1346 N N . LEU A 1 175 ? 25.885 -5.779 -15.213 1.00 92.50 175 LEU A N 1
ATOM 1347 C CA . LEU A 1 175 ? 24.540 -6.300 -15.488 1.00 92.50 175 LEU A CA 1
ATOM 1348 C C . LEU A 1 175 ? 24.421 -6.928 -16.881 1.00 92.50 175 LEU A C 1
ATOM 1350 O O . LEU A 1 175 ? 23.844 -8.002 -17.037 1.00 92.50 175 LEU A O 1
ATOM 1354 N N . ALA A 1 176 ? 24.973 -6.275 -17.905 1.00 93.06 176 ALA A N 1
ATOM 1355 C CA . ALA A 1 176 ? 24.905 -6.789 -19.269 1.00 93.06 176 ALA A CA 1
ATOM 1356 C C . ALA A 1 176 ? 25.669 -8.112 -19.421 1.00 93.06 176 ALA A C 1
ATOM 1358 O O . ALA A 1 176 ? 25.205 -9.003 -20.131 1.00 93.06 176 ALA A O 1
ATOM 1359 N N . GLN A 1 177 ? 26.822 -8.240 -18.759 1.00 96.00 177 GLN A N 1
ATOM 1360 C CA . GLN A 1 177 ? 27.619 -9.463 -18.776 1.00 96.00 177 GLN A CA 1
ATOM 1361 C C . GLN A 1 177 ? 26.923 -10.576 -17.986 1.00 96.00 177 GLN A C 1
ATOM 1363 O O . GLN A 1 177 ? 26.726 -11.663 -18.522 1.00 96.00 177 GLN A O 1
ATOM 1368 N N . PHE A 1 178 ? 26.424 -10.259 -16.790 1.00 95.81 178 PHE A N 1
ATOM 1369 C CA . PHE A 1 178 ? 25.630 -11.164 -15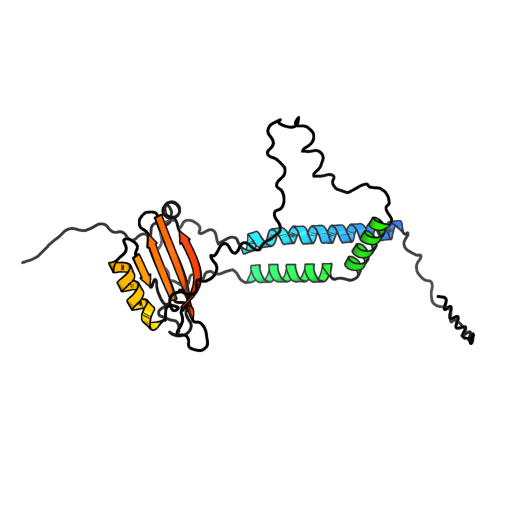.964 1.00 95.81 178 PHE A CA 1
ATOM 1370 C C . PHE A 1 178 ? 24.430 -11.742 -16.724 1.00 95.81 178 PHE A C 1
ATOM 1372 O O . PHE A 1 178 ? 24.229 -12.950 -16.725 1.00 95.81 178 PHE A O 1
ATOM 1379 N N . ILE A 1 179 ? 23.663 -10.909 -17.439 1.00 96.19 179 ILE A N 1
ATOM 1380 C CA . ILE A 1 179 ? 22.514 -11.372 -18.235 1.00 96.19 179 ILE A CA 1
ATOM 1381 C C . ILE A 1 179 ? 22.951 -12.357 -19.329 1.00 96.19 179 ILE A C 1
ATOM 1383 O O . ILE A 1 179 ? 22.258 -13.345 -19.575 1.00 96.19 179 ILE A O 1
ATOM 1387 N N . ARG A 1 180 ? 24.088 -12.117 -19.997 1.00 97.50 180 ARG A N 1
ATOM 1388 C CA . ARG A 1 180 ? 24.606 -13.043 -21.020 1.00 97.50 180 ARG A CA 1
ATOM 1389 C C . ARG A 1 180 ? 25.012 -14.375 -20.406 1.00 97.50 180 ARG A C 1
ATOM 1391 O O . ARG A 1 180 ? 24.646 -15.411 -20.954 1.00 97.50 180 ARG A O 1
ATOM 1398 N N . ASP A 1 181 ? 25.742 -14.343 -19.297 1.00 97.56 181 ASP A N 1
ATOM 1399 C CA . ASP A 1 181 ? 26.230 -15.550 -18.630 1.00 97.56 181 ASP A CA 1
ATOM 1400 C C . ASP A 1 181 ? 25.069 -16.357 -18.038 1.00 97.56 181 ASP A C 1
ATOM 1402 O O . ASP A 1 181 ? 24.983 -17.565 -18.257 1.00 97.56 181 ASP A O 1
ATOM 1406 N N . PHE A 1 182 ? 24.089 -15.681 -17.432 1.00 97.12 182 PHE A N 1
ATOM 1407 C CA . PHE A 1 182 ? 22.843 -16.293 -16.978 1.00 97.12 182 PHE A CA 1
ATOM 1408 C C . PHE A 1 182 ? 22.097 -16.987 -18.128 1.00 97.12 182 PHE A C 1
ATOM 1410 O O . PHE A 1 182 ? 21.739 -18.158 -18.019 1.00 97.12 182 PHE A O 1
ATOM 1417 N N . ASN A 1 183 ? 21.908 -16.301 -19.260 1.00 96.94 183 ASN A N 1
ATOM 1418 C CA . ASN A 1 183 ? 21.153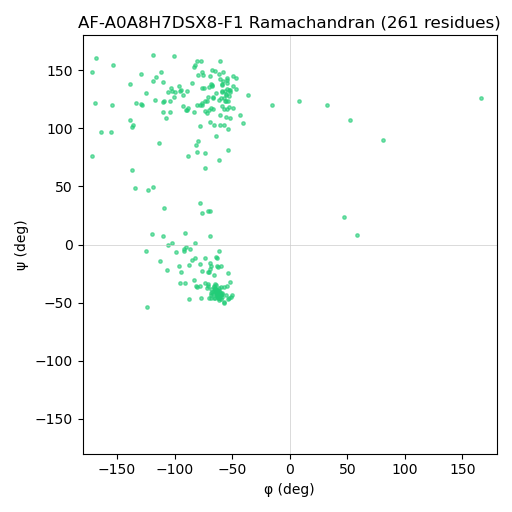 -16.830 -20.401 1.00 96.94 183 ASN A CA 1
ATOM 1419 C C . ASN A 1 183 ? 21.843 -17.999 -21.126 1.00 96.94 183 ASN A C 1
ATOM 1421 O O . ASN A 1 183 ? 21.168 -18.700 -21.886 1.00 96.94 183 ASN A O 1
ATOM 1425 N N . ARG A 1 184 ? 23.158 -18.183 -20.933 1.00 97.62 184 ARG A N 1
ATOM 1426 C CA . ARG A 1 184 ? 23.931 -19.319 -21.464 1.00 97.62 184 ARG A CA 1
ATOM 1427 C C . ARG A 1 184 ? 23.721 -20.596 -20.654 1.00 97.62 184 ARG A C 1
ATOM 1429 O O . ARG A 1 184 ? 23.724 -21.668 -21.243 1.00 97.62 184 ARG A O 1
ATOM 1436 N N . GLY A 1 185 ? 23.566 -20.475 -19.334 1.00 95.00 185 GLY A N 1
ATOM 1437 C CA . GLY A 1 185 ? 23.481 -21.616 -18.415 1.00 95.00 185 GLY A CA 1
ATOM 1438 C C . GLY A 1 185 ? 22.067 -22.015 -17.993 1.00 95.00 185 GLY A C 1
ATOM 1439 O O . GLY A 1 185 ? 21.921 -23.017 -17.303 1.00 95.00 185 GLY A O 1
ATOM 1440 N N . ASN A 1 186 ? 21.041 -21.241 -18.362 1.00 96.12 186 ASN A N 1
ATOM 1441 C CA . ASN A 1 186 ? 19.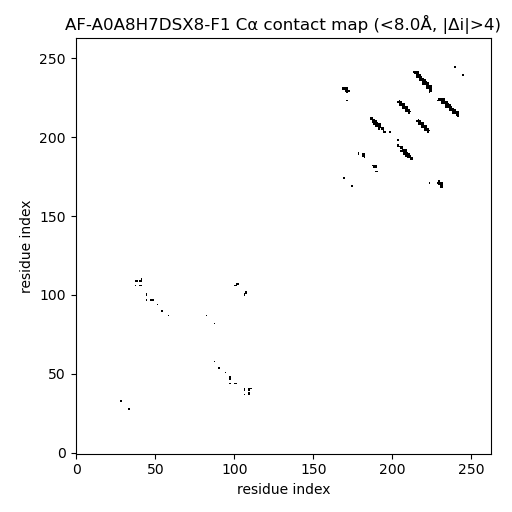678 -21.438 -17.870 1.00 96.12 186 ASN A CA 1
ATOM 1442 C C . ASN A 1 186 ? 18.638 -21.505 -19.000 1.00 96.12 186 ASN A C 1
ATOM 1444 O O . ASN A 1 186 ? 18.713 -20.786 -20.008 1.00 96.12 186 ASN A O 1
ATOM 1448 N N . ASP A 1 187 ? 17.604 -22.316 -18.766 1.00 94.56 187 ASP A N 1
ATOM 1449 C CA . ASP A 1 187 ? 16.416 -22.411 -19.627 1.00 94.56 187 ASP A CA 1
ATOM 1450 C C . ASP A 1 187 ? 15.527 -21.162 -19.528 1.00 94.56 187 ASP A C 1
ATOM 1452 O O . ASP A 1 187 ? 14.804 -20.810 -20.463 1.00 94.56 187 ASP A O 1
ATOM 1456 N N . SER A 1 188 ? 15.622 -20.439 -18.410 1.00 96.44 188 SER A N 1
ATOM 1457 C CA . SER A 1 188 ? 14.999 -19.130 -18.234 1.00 96.44 188 SER A CA 1
ATOM 1458 C C . SER A 1 188 ? 15.780 -18.022 -18.948 1.00 96.44 188 SER A C 1
ATOM 1460 O O . SER A 1 188 ? 16.970 -18.155 -19.245 1.00 96.44 188 SER A O 1
ATOM 1462 N N . LYS A 1 189 ? 15.099 -16.912 -19.253 1.00 97.00 189 LYS A N 1
ATOM 1463 C CA . LYS A 1 189 ? 15.680 -15.782 -19.989 1.00 97.00 189 LYS A CA 1
ATOM 1464 C C . LYS A 1 189 ? 15.550 -14.468 -19.235 1.00 97.00 189 LYS A C 1
ATOM 1466 O O . LYS A 1 189 ? 14.458 -14.083 -18.823 1.00 97.00 189 LYS A O 1
ATOM 1471 N N . LEU A 1 190 ? 16.660 -13.748 -19.122 1.00 97.00 190 LEU A N 1
ATOM 1472 C CA . LEU A 1 190 ? 16.730 -12.362 -18.670 1.00 97.00 190 LEU A CA 1
ATOM 1473 C C . LEU A 1 190 ? 16.905 -11.426 -19.869 1.00 97.00 190 LEU A C 1
ATOM 1475 O O . LEU A 1 190 ? 17.770 -11.631 -20.721 1.00 97.00 190 LEU A O 1
ATOM 1479 N N . HIS A 1 191 ? 16.106 -10.364 -19.918 1.00 95.25 191 HIS A N 1
ATOM 1480 C CA . HIS A 1 191 ? 16.177 -9.327 -20.945 1.00 95.25 191 HIS A CA 1
ATOM 1481 C C . HIS A 1 191 ? 15.989 -7.942 -20.333 1.00 95.25 191 HIS A C 1
ATOM 1483 O O . HIS A 1 191 ? 15.094 -7.739 -19.523 1.00 95.25 191 HIS A O 1
ATOM 1489 N N . ILE A 1 192 ? 16.767 -6.953 -20.768 1.00 92.38 192 ILE A N 1
ATOM 1490 C CA . ILE A 1 192 ? 16.517 -5.550 -20.407 1.00 92.38 192 ILE A CA 1
ATOM 1491 C C . ILE A 1 192 ? 15.288 -5.081 -21.201 1.00 92.38 192 ILE A C 1
ATOM 1493 O O . ILE A 1 192 ? 15.328 -5.065 -22.430 1.00 92.38 192 ILE A O 1
ATOM 1497 N N . TRP A 1 193 ? 14.179 -4.765 -20.521 1.00 85.94 193 TRP A N 1
ATOM 1498 C CA . TRP A 1 193 ? 12.860 -4.652 -21.162 1.00 85.94 193 TRP A CA 1
ATOM 1499 C C . TRP A 1 193 ? 12.588 -3.308 -21.837 1.00 85.94 193 TRP A C 1
ATOM 1501 O O . TRP A 1 193 ? 11.889 -3.307 -22.836 1.00 85.94 193 TRP A O 1
ATOM 1511 N N . LEU A 1 194 ? 13.145 -2.196 -21.353 1.00 67.69 194 LEU A N 1
ATOM 1512 C CA . LEU A 1 194 ? 13.367 -0.924 -22.065 1.00 67.69 194 LEU A CA 1
ATOM 1513 C C . LEU A 1 194 ? 13.699 0.144 -21.018 1.00 67.69 194 LEU A C 1
ATOM 1515 O O . LEU A 1 194 ? 12.923 0.394 -20.100 1.00 67.69 194 LEU A O 1
ATOM 1519 N N . ARG A 1 195 ? 14.830 0.823 -21.213 1.00 55.84 195 ARG A N 1
ATOM 1520 C CA . ARG A 1 195 ? 15.034 2.203 -20.757 1.00 55.84 195 ARG A CA 1
ATOM 1521 C C . ARG A 1 195 ? 14.162 3.071 -21.665 1.00 55.84 195 ARG A C 1
ATOM 1523 O O . ARG A 1 195 ? 14.283 2.946 -22.886 1.00 55.84 195 ARG A O 1
ATOM 1530 N N . SER A 1 196 ? 13.289 3.916 -21.117 1.00 47.62 196 SER A N 1
ATOM 1531 C CA . SER A 1 196 ? 12.569 4.897 -21.938 1.00 47.62 196 SER A CA 1
ATOM 1532 C C . SER A 1 196 ? 13.592 5.696 -22.752 1.00 47.62 196 SER A C 1
ATOM 1534 O O . SER A 1 196 ? 14.475 6.330 -22.180 1.00 47.62 196 SER A O 1
ATOM 1536 N N . ARG A 1 197 ? 13.522 5.621 -24.089 1.00 54.03 197 ARG A N 1
ATOM 1537 C CA . ARG A 1 197 ? 14.509 6.238 -24.998 1.00 54.03 197 ARG A CA 1
ATOM 1538 C C . ARG A 1 197 ? 14.544 7.771 -24.906 1.00 54.03 197 ARG A C 1
ATOM 1540 O O . ARG A 1 197 ? 15.442 8.377 -25.474 1.00 54.03 197 ARG A O 1
ATOM 1547 N N . SER A 1 198 ? 13.574 8.383 -24.226 1.00 55.41 198 SER A N 1
ATOM 1548 C CA . SER A 1 198 ? 13.395 9.834 -24.139 1.00 55.41 198 SER A CA 1
ATOM 1549 C C . SER A 1 198 ? 13.800 10.446 -22.798 1.00 55.41 198 SER A C 1
ATOM 1551 O O . SER A 1 198 ? 13.644 11.651 -22.630 1.00 55.41 198 SER A O 1
ATOM 1553 N N . ALA A 1 199 ? 14.263 9.652 -21.834 1.00 57.78 199 ALA A N 1
ATOM 1554 C CA . ALA A 1 199 ? 14.603 10.152 -20.506 1.00 57.78 199 ALA A CA 1
ATOM 1555 C C . ALA A 1 199 ? 16.116 10.078 -20.254 1.00 57.78 199 ALA A C 1
ATOM 1557 O O . ALA A 1 199 ? 16.793 9.210 -20.819 1.00 57.78 199 ALA A O 1
ATOM 1558 N N . PRO A 1 200 ? 16.659 11.016 -19.455 1.00 63.16 200 PRO A N 1
ATOM 1559 C CA . PRO A 1 200 ? 18.087 11.107 -19.202 1.00 63.16 200 PRO A CA 1
ATOM 1560 C C . PRO A 1 200 ? 18.604 9.765 -18.686 1.00 63.16 200 PRO A C 1
ATOM 1562 O O . PRO A 1 200 ? 17.995 9.120 -17.829 1.00 63.16 200 PRO A O 1
ATOM 1565 N N . LYS A 1 201 ? 19.733 9.330 -19.254 1.00 62.81 201 LYS A N 1
ATOM 1566 C CA . LYS A 1 201 ? 20.341 8.012 -19.027 1.00 62.81 201 LYS A CA 1
ATOM 1567 C C . LYS A 1 201 ? 20.558 7.722 -17.535 1.00 62.81 201 LYS A C 1
ATOM 1569 O O . LYS A 1 201 ? 20.548 6.558 -17.146 1.00 62.81 201 LYS A O 1
ATOM 1574 N N . ASP A 1 202 ? 20.667 8.758 -16.716 1.00 63.22 202 ASP A N 1
ATOM 1575 C CA . ASP A 1 202 ? 21.186 8.680 -15.356 1.00 63.22 202 ASP A CA 1
ATOM 1576 C C . ASP A 1 202 ? 20.123 8.699 -14.243 1.00 63.22 202 ASP A C 1
ATOM 1578 O O . ASP A 1 202 ? 20.489 8.638 -13.072 1.00 63.22 202 ASP A O 1
ATOM 1582 N N . GLU A 1 203 ? 18.828 8.757 -14.578 1.00 65.19 203 GLU A N 1
ATOM 1583 C CA . GLU A 1 203 ? 17.752 8.894 -13.573 1.00 65.19 203 GLU A CA 1
ATOM 1584 C C . GLU A 1 203 ? 16.671 7.813 -13.639 1.00 65.19 203 GLU A C 1
ATOM 1586 O O . GLU A 1 203 ? 15.784 7.773 -12.789 1.00 65.19 203 GLU A O 1
ATOM 1591 N N . LEU A 1 204 ? 16.718 6.923 -14.632 1.00 67.75 204 LEU A N 1
ATOM 1592 C CA . LEU A 1 204 ? 15.671 5.921 -14.792 1.00 67.75 204 LEU A CA 1
ATOM 1593 C C . LEU A 1 204 ? 16.033 4.579 -14.159 1.00 67.75 204 LEU A C 1
ATOM 1595 O O . LEU A 1 204 ? 17.130 4.069 -14.418 1.00 67.75 204 LEU A O 1
ATOM 1599 N N . PRO A 1 205 ? 15.085 3.947 -13.443 1.00 78.75 205 PRO A N 1
ATOM 1600 C CA . PRO A 1 205 ? 15.255 2.573 -13.012 1.00 78.75 205 PRO A CA 1
ATOM 1601 C C . PRO A 1 205 ? 15.406 1.650 -14.228 1.00 78.75 205 PRO A C 1
ATOM 1603 O O . PRO A 1 205 ? 14.769 1.828 -15.275 1.00 78.75 205 PRO A O 1
ATOM 1606 N N . VAL A 1 206 ? 16.267 0.645 -14.096 1.00 87.31 206 VAL A N 1
ATOM 1607 C CA . VAL A 1 206 ? 16.477 -0.373 -15.126 1.00 87.31 206 VAL A CA 1
ATOM 1608 C C . VAL A 1 206 ? 15.480 -1.496 -14.899 1.00 87.31 206 VAL A C 1
ATOM 1610 O O . VAL A 1 206 ? 15.530 -2.179 -13.884 1.00 87.31 206 VAL A O 1
ATOM 1613 N N . VAL A 1 207 ? 14.590 -1.724 -15.863 1.00 91.00 207 VAL A N 1
ATOM 1614 C CA . VAL A 1 207 ? 13.645 -2.843 -15.795 1.00 91.00 207 VAL A CA 1
ATOM 1615 C C . VAL A 1 207 ? 14.223 -4.059 -16.513 1.00 91.00 207 VAL A C 1
ATOM 1617 O O . VAL A 1 207 ? 14.463 -4.031 -17.726 1.00 91.00 207 VAL A O 1
ATOM 1620 N N . VAL A 1 208 ? 14.413 -5.144 -15.769 1.00 94.50 208 VAL A N 1
ATOM 1621 C CA . VAL A 1 208 ? 14.830 -6.451 -16.278 1.00 94.50 208 VAL A CA 1
ATOM 1622 C C . VAL A 1 208 ? 13.625 -7.383 -16.299 1.00 94.50 208 VAL A C 1
ATOM 1624 O O . VAL A 1 208 ? 12.978 -7.618 -15.286 1.00 94.50 208 VAL A O 1
ATOM 1627 N N . ARG A 1 209 ? 13.314 -7.934 -17.467 1.00 95.38 209 ARG A N 1
ATOM 1628 C CA . ARG A 1 209 ? 12.306 -8.974 -17.643 1.00 95.38 209 ARG A CA 1
ATOM 1629 C C . ARG A 1 209 ? 12.959 -10.342 -17.504 1.00 95.38 209 ARG A C 1
ATOM 1631 O O . ARG A 1 209 ? 13.776 -10.719 -18.341 1.00 95.38 209 ARG A O 1
ATOM 1638 N N . PHE A 1 210 ? 12.552 -11.082 -16.488 1.00 97.12 210 PHE A N 1
ATOM 1639 C CA . PHE A 1 210 ? 12.830 -12.498 -16.304 1.00 97.12 210 PHE A CA 1
ATOM 1640 C C . PHE A 1 210 ? 11.666 -13.321 -16.851 1.00 97.12 210 PHE A C 1
ATOM 1642 O O . PHE A 1 210 ? 10.507 -13.018 -16.593 1.00 97.12 210 PHE A O 1
ATOM 1649 N N . THR A 1 211 ? 11.955 -14.342 -17.644 1.00 95.88 211 THR A N 1
ATOM 1650 C CA . THR A 1 211 ? 10.950 -15.222 -18.244 1.00 95.88 211 THR A CA 1
ATOM 1651 C C . THR A 1 211 ? 11.323 -16.660 -17.944 1.00 95.88 211 THR A C 1
ATOM 1653 O O . THR A 1 211 ? 12.393 -17.115 -18.347 1.00 95.88 211 THR A O 1
ATOM 1656 N N . LEU A 1 212 ? 10.432 -17.368 -17.259 1.00 96.06 212 LEU A N 1
ATOM 1657 C CA . LEU A 1 212 ? 10.489 -18.810 -17.088 1.00 96.06 212 LEU A CA 1
ATOM 1658 C C . LEU A 1 212 ? 9.366 -19.409 -17.952 1.00 96.06 212 LEU A C 1
ATOM 1660 O O . LEU A 1 212 ? 8.193 -19.191 -17.623 1.00 96.06 212 LEU A O 1
ATOM 1664 N N . PRO A 1 213 ? 9.700 -20.087 -19.070 1.00 92.62 213 PRO A N 1
ATOM 1665 C CA . PRO A 1 213 ? 8.707 -20.647 -19.985 1.00 92.62 213 PRO A CA 1
ATOM 1666 C C . PRO A 1 213 ? 7.649 -21.460 -19.237 1.00 92.62 213 PRO A C 1
ATOM 1668 O O . PRO A 1 213 ? 7.979 -22.186 -18.306 1.00 92.62 213 PRO A O 1
ATOM 1671 N N . ASP A 1 214 ? 6.381 -21.280 -19.608 1.00 87.81 214 ASP A N 1
ATOM 1672 C CA . ASP A 1 214 ? 5.221 -21.984 -19.040 1.00 87.81 214 ASP A CA 1
ATOM 1673 C C . ASP A 1 214 ? 4.994 -21.834 -17.523 1.00 87.81 214 ASP A C 1
ATOM 1675 O O . ASP A 1 214 ? 4.085 -22.464 -16.978 1.00 87.81 214 ASP A O 1
ATOM 1679 N N . VAL A 1 215 ? 5.746 -20.964 -16.833 1.00 92.94 215 VAL A N 1
ATOM 1680 C CA . VAL A 1 215 ? 5.625 -20.768 -15.377 1.00 92.94 215 VAL A CA 1
ATOM 1681 C C . VAL A 1 215 ? 5.339 -19.326 -14.989 1.00 92.94 215 VAL A C 1
ATOM 1683 O O . VAL A 1 215 ? 4.381 -19.098 -14.254 1.00 92.94 215 VAL A O 1
ATOM 1686 N N . LEU A 1 216 ? 6.145 -18.354 -15.438 1.00 94.06 216 LEU A N 1
ATOM 1687 C CA . LEU A 1 216 ? 5.914 -16.932 -15.157 1.00 94.06 216 LEU A CA 1
ATOM 1688 C C . LEU A 1 216 ? 6.784 -15.994 -15.998 1.00 94.06 216 LEU A C 1
ATOM 1690 O O . LEU A 1 216 ? 7.869 -16.347 -16.462 1.00 94.06 216 LEU A O 1
ATOM 1694 N N . THR A 1 217 ? 6.342 -14.744 -16.078 1.00 94.69 217 THR A N 1
ATOM 1695 C CA . THR A 1 217 ? 7.159 -13.599 -16.484 1.00 94.69 217 THR A CA 1
ATOM 1696 C C . THR A 1 217 ? 7.248 -12.628 -15.313 1.00 94.69 217 THR A C 1
ATOM 1698 O O . THR A 1 217 ? 6.220 -12.176 -14.815 1.00 94.69 217 THR A O 1
ATOM 1701 N N . ALA A 1 218 ? 8.458 -12.281 -14.882 1.00 95.56 218 ALA A N 1
ATOM 1702 C CA . ALA A 1 218 ? 8.699 -11.270 -13.861 1.00 95.56 218 ALA A CA 1
ATOM 1703 C C . ALA A 1 218 ? 9.351 -10.018 -14.458 1.00 95.56 218 ALA A C 1
ATOM 1705 O O . ALA A 1 218 ? 10.245 -10.104 -15.297 1.00 95.56 218 ALA A O 1
ATOM 1706 N N . TYR A 1 219 ? 8.928 -8.848 -13.998 1.00 94.31 219 TYR A N 1
ATOM 1707 C CA . TYR A 1 219 ? 9.547 -7.558 -14.267 1.00 94.31 219 TYR A CA 1
ATOM 1708 C C . TYR A 1 219 ? 10.192 -7.067 -12.980 1.00 94.31 219 TYR A C 1
ATOM 1710 O O . TYR A 1 219 ? 9.511 -6.807 -11.989 1.00 94.31 219 TYR A O 1
ATOM 1718 N N . ILE A 1 220 ? 11.513 -6.991 -13.007 1.00 95.06 220 ILE A N 1
ATOM 1719 C CA . ILE A 1 220 ? 12.367 -6.619 -11.890 1.00 95.06 220 ILE A CA 1
ATOM 1720 C C . ILE A 1 220 ? 12.820 -5.185 -12.137 1.00 95.06 220 ILE A C 1
ATOM 1722 O O . ILE A 1 220 ? 13.530 -4.911 -13.105 1.00 95.06 220 ILE A O 1
ATOM 1726 N N . THR A 1 221 ? 12.391 -4.272 -11.278 1.00 92.12 221 THR A N 1
ATOM 1727 C CA . THR A 1 221 ? 12.797 -2.868 -11.311 1.00 92.12 221 THR A CA 1
ATOM 1728 C C . THR A 1 221 ? 14.051 -2.714 -10.465 1.00 92.12 221 THR A C 1
ATOM 1730 O O . THR A 1 221 ? 14.022 -2.952 -9.257 1.00 92.12 221 THR A O 1
ATOM 1733 N N . LEU A 1 222 ? 15.156 -2.341 -11.103 1.00 91.56 222 LEU A N 1
ATOM 1734 C CA . LEU A 1 222 ? 16.441 -2.104 -10.459 1.00 91.56 222 LEU A CA 1
ATOM 1735 C C . LEU A 1 222 ? 16.684 -0.603 -10.322 1.00 91.56 222 LEU A C 1
ATOM 1737 O O . LEU A 1 222 ? 16.502 0.152 -11.280 1.00 91.56 222 LEU A O 1
ATOM 1741 N N . ASN A 1 223 ? 17.143 -0.195 -9.148 1.00 89.56 223 ASN A N 1
ATOM 1742 C CA . ASN A 1 223 ? 17.523 1.171 -8.830 1.00 89.56 223 ASN A CA 1
ATOM 1743 C C . ASN A 1 223 ? 19.010 1.230 -8.449 1.00 89.56 223 ASN A C 1
ATOM 1745 O O . ASN A 1 223 ? 19.638 0.209 -8.164 1.00 89.56 223 ASN A O 1
ATOM 1749 N N . TYR A 1 224 ? 19.586 2.425 -8.478 1.00 88.06 224 TYR A N 1
ATOM 1750 C CA . TYR A 1 224 ? 20.998 2.654 -8.198 1.00 88.06 224 TYR A CA 1
ATOM 1751 C C . TYR A 1 224 ? 21.176 3.140 -6.764 1.00 88.06 224 TYR A C 1
ATOM 1753 O O . TYR A 1 224 ? 20.519 4.094 -6.350 1.00 88.06 224 TYR A O 1
ATOM 1761 N N . THR A 1 225 ? 22.099 2.541 -6.009 1.00 84.56 225 THR A N 1
ATOM 1762 C CA . THR A 1 225 ? 22.441 3.070 -4.681 1.00 84.56 225 THR A CA 1
ATOM 1763 C C . THR A 1 225 ? 23.325 4.319 -4.830 1.00 84.56 225 THR A C 1
ATOM 1765 O O . THR A 1 225 ? 24.401 4.242 -5.437 1.00 84.56 225 THR A O 1
ATOM 1768 N N . PRO A 1 226 ? 22.927 5.489 -4.299 1.00 79.81 226 PRO A N 1
ATOM 1769 C CA . PRO A 1 226 ? 23.848 6.611 -4.131 1.00 79.81 226 PRO A CA 1
ATOM 1770 C C . PRO A 1 226 ? 24.903 6.266 -3.057 1.00 79.81 226 PRO A C 1
ATOM 1772 O O . PRO A 1 226 ? 24.595 5.505 -2.142 1.0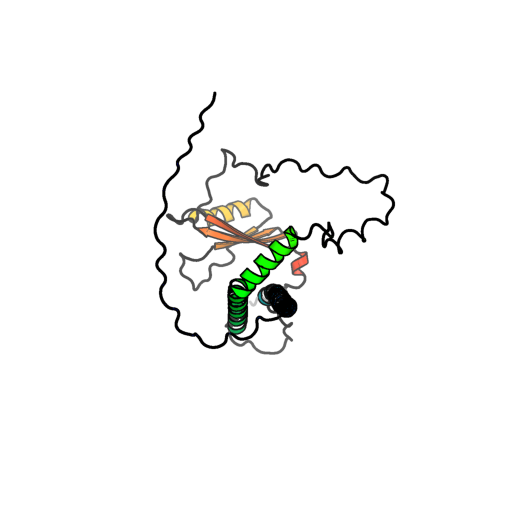0 79.81 226 PRO A O 1
ATOM 1775 N N . PRO A 1 227 ? 26.141 6.795 -3.124 1.00 73.75 227 PRO A N 1
ATOM 1776 C CA . PRO A 1 227 ? 26.572 7.932 -3.943 1.00 73.75 227 PRO A CA 1
ATOM 1777 C C . PRO A 1 227 ? 27.188 7.564 -5.302 1.00 73.75 227 PRO A C 1
ATOM 1779 O O . PRO A 1 227 ? 27.152 8.377 -6.219 1.00 73.75 227 PRO A O 1
ATOM 1782 N N . HIS A 1 228 ? 27.730 6.355 -5.467 1.00 68.81 228 HIS A N 1
ATOM 1783 C CA . HIS A 1 228 ? 28.536 6.011 -6.648 1.00 68.81 228 HIS A CA 1
ATOM 1784 C C . HIS A 1 228 ? 27.740 5.439 -7.828 1.00 68.81 228 HIS A C 1
ATOM 1786 O O . HIS A 1 228 ? 28.339 5.163 -8.864 1.00 68.81 228 HIS A O 1
ATOM 1792 N N . ARG A 1 229 ? 26.413 5.254 -7.692 1.00 70.00 229 ARG A N 1
ATOM 1793 C CA . ARG A 1 229 ? 25.513 4.680 -8.720 1.00 70.00 229 ARG A CA 1
ATOM 1794 C C . ARG A 1 229 ? 26.047 3.391 -9.361 1.00 70.00 229 ARG A C 1
ATOM 1796 O O . ARG A 1 229 ? 25.692 3.047 -10.485 1.00 70.00 229 ARG A O 1
ATOM 1803 N N . SER A 1 230 ? 26.917 2.682 -8.652 1.00 81.62 230 SER A N 1
ATOM 1804 C CA . SER A 1 230 ? 27.634 1.530 -9.178 1.00 81.62 230 SER A CA 1
ATOM 1805 C C . SER A 1 230 ? 26.925 0.238 -8.821 1.00 81.62 230 SER A C 1
ATOM 1807 O O . SER A 1 230 ? 26.938 -0.675 -9.633 1.00 81.62 230 SER A O 1
ATOM 1809 N N . THR A 1 231 ? 26.268 0.161 -7.664 1.00 90.00 231 THR A N 1
ATOM 1810 C CA . THR A 1 231 ? 25.551 -1.029 -7.196 1.00 90.00 231 THR A CA 1
ATOM 1811 C C . THR A 1 231 ? 24.074 -0.967 -7.564 1.00 90.00 231 THR A C 1
ATOM 1813 O O . THR A 1 231 ? 23.407 0.054 -7.367 1.00 90.00 231 THR A O 1
ATOM 1816 N N . LEU A 1 232 ? 23.564 -2.074 -8.105 1.00 90.19 232 LEU A N 1
ATOM 1817 C CA . LEU A 1 232 ? 22.150 -2.245 -8.409 1.00 90.19 232 LEU A CA 1
ATOM 1818 C C . LEU A 1 232 ? 21.428 -2.824 -7.194 1.00 90.19 232 LEU A C 1
ATOM 1820 O O . LEU A 1 232 ? 21.860 -3.820 -6.617 1.00 90.19 232 LEU A O 1
ATOM 1824 N N . VAL A 1 233 ? 20.299 -2.222 -6.839 1.00 91.25 233 VAL A N 1
ATOM 1825 C CA . VAL A 1 233 ? 19.389 -2.708 -5.799 1.00 91.25 233 VAL A CA 1
ATOM 1826 C C . VAL A 1 233 ? 18.039 -2.992 -6.432 1.00 91.25 233 VAL A C 1
ATOM 1828 O O . VAL A 1 233 ? 17.577 -2.254 -7.300 1.00 91.25 233 VAL A O 1
ATOM 1831 N N . THR A 1 234 ? 17.397 -4.073 -6.006 1.00 93.06 234 THR A N 1
ATOM 1832 C CA . THR A 1 234 ? 16.041 -4.387 -6.458 1.00 93.06 234 THR A CA 1
ATOM 1833 C C . THR A 1 234 ? 15.045 -3.512 -5.707 1.00 93.06 234 THR A C 1
ATOM 1835 O O . THR A 1 234 ? 14.968 -3.575 -4.485 1.00 93.06 234 THR A O 1
ATOM 1838 N N . GLU A 1 235 ? 14.283 -2.701 -6.436 1.00 89.81 235 GLU A N 1
ATOM 1839 C CA . GLU A 1 235 ? 13.233 -1.846 -5.878 1.00 89.81 235 GLU A CA 1
ATOM 1840 C C . GLU A 1 235 ? 11.901 -2.593 -5.794 1.00 89.81 235 GLU A C 1
ATOM 1842 O O . GLU A 1 235 ? 11.219 -2.572 -4.772 1.00 89.81 235 GLU A O 1
ATOM 1847 N N . SER A 1 236 ? 11.520 -3.270 -6.876 1.00 91.31 236 SER A N 1
ATOM 1848 C CA . SER A 1 236 ? 10.263 -4.013 -6.940 1.00 91.31 236 SER A CA 1
ATOM 1849 C C . SER A 1 236 ? 10.333 -5.168 -7.932 1.00 91.31 236 SER A C 1
ATOM 1851 O O . SER A 1 236 ? 11.096 -5.139 -8.899 1.00 91.31 236 SER A O 1
ATOM 1853 N N . VAL A 1 237 ? 9.507 -6.189 -7.696 1.00 94.31 237 VAL A N 1
ATOM 1854 C CA . VAL A 1 237 ? 9.335 -7.337 -8.591 1.00 94.31 237 VAL A CA 1
ATOM 1855 C C . VAL A 1 237 ? 7.846 -7.534 -8.843 1.00 94.31 237 VAL A C 1
ATOM 1857 O O . VAL A 1 237 ? 7.074 -7.735 -7.910 1.00 94.31 237 VAL A O 1
ATOM 1860 N N . SER A 1 238 ? 7.437 -7.476 -10.108 1.00 91.94 238 SER A N 1
ATOM 1861 C CA . SER A 1 238 ? 6.066 -7.762 -10.547 1.00 91.94 238 SER A CA 1
ATOM 1862 C C . SER A 1 238 ? 6.048 -9.061 -11.338 1.00 91.94 238 SER A C 1
ATOM 1864 O O . SER A 1 238 ? 6.758 -9.161 -12.333 1.00 91.94 238 SER A O 1
ATOM 1866 N N . MET A 1 239 ? 5.262 -10.053 -10.924 1.00 93.69 239 MET A N 1
ATOM 1867 C CA . MET A 1 239 ? 5.226 -11.383 -11.547 1.00 93.69 239 MET A CA 1
ATOM 1868 C C . MET A 1 239 ? 3.861 -11.665 -12.167 1.00 93.69 239 MET A C 1
ATOM 1870 O O . MET A 1 239 ? 2.844 -11.269 -11.610 1.00 93.69 239 MET A O 1
ATOM 1874 N N . PHE A 1 240 ? 3.858 -12.370 -13.297 1.00 89.38 240 PHE A N 1
ATOM 1875 C CA . PHE A 1 240 ? 2.664 -12.729 -14.058 1.00 89.38 240 PHE A CA 1
ATOM 1876 C C . PHE A 1 240 ? 2.718 -14.207 -14.439 1.00 89.38 240 PHE A C 1
ATOM 1878 O O . PHE A 1 240 ? 3.651 -14.628 -15.128 1.00 89.38 240 PHE A O 1
ATOM 1885 N N . ALA A 1 241 ? 1.723 -14.992 -14.031 1.00 88.25 241 ALA A N 1
ATOM 1886 C CA . ALA A 1 241 ? 1.640 -16.409 -14.391 1.00 88.25 241 ALA A CA 1
ATOM 1887 C C . ALA A 1 241 ? 1.025 -16.607 -15.800 1.00 88.25 241 ALA A C 1
ATOM 1889 O O . ALA A 1 241 ? 0.214 -15.790 -16.235 1.00 88.25 241 ALA A O 1
ATOM 1890 N N . PRO A 1 242 ? 1.315 -17.711 -16.517 1.00 79.50 242 PRO A N 1
ATOM 1891 C CA . PRO A 1 242 ? 0.761 -18.009 -17.841 1.00 79.50 242 PRO A CA 1
ATOM 1892 C C . PRO A 1 242 ? -0.767 -17.993 -17.875 1.00 79.50 242 PRO A C 1
ATOM 1894 O O . PRO A 1 242 ? -1.368 -17.526 -18.837 1.00 79.50 242 PRO A O 1
ATOM 1897 N N . ARG A 1 243 ? -1.421 -18.449 -16.798 1.00 65.62 243 ARG A N 1
ATOM 1898 C CA . ARG A 1 243 ? -2.890 -18.445 -16.694 1.00 65.62 243 ARG A CA 1
ATOM 1899 C C . ARG A 1 243 ? -3.485 -17.042 -16.573 1.00 65.62 243 ARG A C 1
ATOM 1901 O O . ARG A 1 243 ? -4.648 -16.851 -16.908 1.00 65.62 243 ARG A O 1
ATOM 1908 N N . GLU A 1 244 ? -2.696 -16.059 -16.153 1.00 58.59 244 GLU A N 1
ATOM 1909 C CA . GLU A 1 244 ? -3.099 -14.650 -16.133 1.00 58.59 244 GLU A CA 1
ATOM 1910 C C . GLU A 1 244 ? -2.927 -13.990 -17.512 1.00 58.59 244 GLU A C 1
ATOM 1912 O O . GLU A 1 244 ? -3.463 -12.910 -17.752 1.00 58.59 244 GLU A O 1
ATOM 1917 N N . GLN A 1 245 ? -2.246 -14.657 -18.455 1.00 52.22 245 GLN A N 1
ATOM 1918 C CA . GLN A 1 245 ? -2.057 -14.172 -19.826 1.00 52.22 245 GLN A CA 1
ATOM 1919 C C . GLN A 1 245 ? -3.202 -14.542 -20.777 1.00 52.22 245 GLN A C 1
ATOM 1921 O O . GLN A 1 245 ? -3.206 -14.077 -21.916 1.00 52.22 245 GLN A O 1
ATOM 1926 N N . VAL A 1 246 ? -4.206 -15.308 -20.329 1.00 53.88 246 VAL A N 1
ATOM 1927 C CA . VAL A 1 246 ? -5.309 -15.800 -21.184 1.00 53.88 246 VAL A CA 1
ATOM 1928 C C . VAL A 1 246 ? -6.115 -14.661 -21.837 1.00 53.88 246 VAL A C 1
ATOM 1930 O O . VAL A 1 246 ? -6.727 -14.875 -22.876 1.00 53.88 246 VAL A O 1
ATOM 1933 N N . ASN A 1 247 ? -6.025 -13.425 -21.325 1.00 49.84 247 ASN A N 1
ATOM 1934 C CA . ASN A 1 247 ? -6.642 -12.238 -21.937 1.00 49.84 247 ASN A CA 1
ATOM 1935 C C . ASN A 1 247 ? -5.647 -11.131 -22.340 1.00 49.84 247 ASN A C 1
ATOM 1937 O O . ASN A 1 247 ? -6.064 -10.031 -22.699 1.00 49.84 247 ASN A O 1
ATOM 1941 N N . ALA A 1 248 ? -4.341 -11.394 -22.286 1.00 46.84 248 ALA A N 1
ATOM 1942 C CA . ALA A 1 248 ? -3.291 -10.435 -22.630 1.00 46.84 248 ALA A CA 1
ATOM 1943 C C . ALA A 1 248 ? -2.441 -10.948 -23.802 1.00 46.84 248 ALA A C 1
ATOM 1945 O O . ALA A 1 248 ? -1.214 -10.946 -23.747 1.00 46.84 248 ALA A O 1
ATOM 1946 N N . MET A 1 249 ? -3.093 -11.391 -24.878 1.00 44.84 249 MET A N 1
ATOM 1947 C CA . MET A 1 249 ? -2.408 -11.635 -26.145 1.00 44.84 249 MET A CA 1
ATOM 1948 C C . MET A 1 249 ? -2.041 -10.275 -26.781 1.00 44.84 249 MET A C 1
ATOM 1950 O O . MET A 1 249 ? -2.934 -9.447 -26.982 1.00 44.84 249 MET A O 1
ATOM 1954 N N . PRO A 1 250 ? -0.768 -9.988 -27.106 1.00 47.66 250 PRO A N 1
ATOM 1955 C CA . PRO A 1 250 ? -0.438 -8.871 -27.988 1.00 47.66 250 PRO A CA 1
ATOM 1956 C C . PRO A 1 250 ? -0.924 -9.185 -29.422 1.00 47.66 250 PRO A C 1
ATOM 1958 O O . PRO A 1 250 ? -0.720 -10.305 -29.887 1.00 47.66 250 PRO A O 1
ATOM 1961 N N . PRO A 1 251 ? -1.517 -8.233 -30.171 1.00 46.78 251 PRO A N 1
ATOM 1962 C CA . PRO A 1 251 ? -2.118 -8.487 -31.488 1.00 46.78 251 PRO A CA 1
ATOM 1963 C C . PRO A 1 251 ? -1.104 -8.645 -32.642 1.00 46.78 251 PRO A C 1
ATOM 1965 O O . PRO A 1 251 ? -1.432 -8.372 -33.792 1.00 46.78 251 PRO A O 1
ATOM 1968 N N . PHE A 1 252 ? 0.127 -9.088 -32.380 1.00 47.94 252 PHE A N 1
ATOM 1969 C CA . PHE A 1 252 ? 1.164 -9.204 -33.411 1.00 47.94 252 PHE A CA 1
ATOM 1970 C C . PHE A 1 252 ? 1.957 -10.509 -33.294 1.00 47.94 252 PHE A C 1
ATOM 1972 O O . PHE A 1 252 ? 3.165 -10.505 -33.078 1.00 47.94 252 PHE A O 1
ATOM 1979 N N . SER A 1 253 ? 1.283 -11.642 -33.486 1.00 38.31 253 SER A N 1
ATOM 1980 C CA . SER A 1 253 ? 1.925 -12.818 -34.082 1.00 38.31 253 SER A CA 1
ATOM 1981 C C . SER A 1 253 ? 1.267 -13.072 -35.433 1.00 38.31 253 SER A C 1
ATOM 1983 O O . SER A 1 253 ? 0.275 -13.792 -35.535 1.00 38.31 253 SER A O 1
ATOM 1985 N N . VAL A 1 254 ? 1.786 -12.422 -36.473 1.00 40.69 254 VAL A N 1
ATOM 1986 C CA . VAL A 1 254 ? 1.448 -12.797 -37.847 1.00 40.69 254 VAL A CA 1
ATOM 1987 C C . VAL A 1 254 ? 2.182 -14.114 -38.123 1.00 40.69 254 VAL A C 1
ATOM 1989 O O . VAL A 1 254 ? 3.400 -14.163 -37.921 1.00 40.69 254 VAL A O 1
ATOM 1992 N N . PRO A 1 255 ? 1.493 -15.196 -38.516 1.00 48.53 255 PRO A N 1
ATOM 1993 C CA . PRO A 1 255 ? 2.163 -16.426 -38.897 1.00 48.53 255 PRO A CA 1
ATOM 1994 C C . PRO A 1 255 ? 2.919 -16.219 -40.214 1.00 48.53 255 PRO A C 1
ATOM 1996 O O . PRO A 1 255 ? 2.481 -15.477 -41.091 1.00 48.53 255 PRO A O 1
ATOM 1999 N N . TYR A 1 256 ? 4.068 -16.888 -40.300 1.00 42.44 256 TYR A N 1
ATOM 2000 C CA . TYR A 1 256 ? 4.846 -17.196 -41.499 1.00 42.44 256 TYR A CA 1
ATOM 2001 C C . TYR A 1 256 ? 4.081 -17.015 -42.818 1.00 42.44 256 TYR A C 1
ATOM 2003 O O . TYR A 1 256 ? 3.119 -17.739 -43.078 1.00 42.44 256 TYR A O 1
ATOM 2011 N N . LEU A 1 257 ? 4.579 -16.134 -43.692 1.00 39.69 257 LEU A N 1
ATOM 2012 C CA . LEU A 1 257 ? 4.241 -16.174 -45.110 1.00 39.69 257 LEU A CA 1
ATOM 2013 C C . LEU A 1 257 ? 5.458 -16.641 -45.908 1.00 39.69 257 LEU A C 1
ATOM 2015 O O . LEU A 1 257 ? 6.576 -16.143 -45.790 1.00 39.69 257 LEU A O 1
ATOM 2019 N N . ILE A 1 258 ? 5.181 -17.706 -46.640 1.00 44.16 258 ILE A N 1
ATOM 2020 C CA . ILE A 1 258 ? 6.045 -18.563 -47.429 1.00 44.16 258 ILE A CA 1
ATOM 2021 C C . ILE A 1 258 ? 6.676 -17.775 -48.592 1.00 44.16 258 ILE A C 1
ATOM 2023 O O . ILE A 1 258 ? 5.979 -17.108 -49.345 1.00 44.16 258 ILE A O 1
ATOM 2027 N N . ARG A 1 259 ? 8.003 -17.905 -48.716 1.00 44.41 259 ARG A N 1
ATOM 2028 C CA . ARG A 1 259 ? 8.807 -18.115 -49.939 1.00 44.41 259 ARG A CA 1
ATOM 2029 C C . ARG A 1 259 ? 8.313 -17.484 -51.259 1.00 44.41 259 ARG A C 1
ATOM 2031 O O . ARG A 1 259 ? 7.355 -17.963 -51.851 1.00 44.41 259 ARG A O 1
ATOM 2038 N N . ALA A 1 260 ? 9.140 -16.614 -51.839 1.00 45.09 260 ALA A N 1
ATOM 2039 C CA . ALA A 1 260 ? 9.420 -16.619 -53.279 1.00 45.09 260 ALA A CA 1
ATOM 2040 C C . ALA A 1 260 ? 10.802 -15.995 -53.541 1.00 45.09 260 ALA A C 1
ATOM 2042 O O . ALA A 1 260 ? 11.049 -14.846 -53.188 1.00 45.09 260 ALA A O 1
ATOM 2043 N N . SER A 1 261 ? 11.703 -16.781 -54.135 1.00 49.72 261 SER A N 1
ATOM 2044 C CA . SER A 1 261 ? 12.927 -16.289 -54.778 1.00 49.72 261 SER A CA 1
ATOM 2045 C C . SER A 1 261 ? 12.574 -15.888 -56.209 1.00 49.72 261 SER A C 1
ATOM 2047 O O . SER A 1 261 ? 11.858 -16.661 -56.851 1.00 49.72 261 SER A O 1
ATOM 2049 N N . PRO A 1 262 ? 13.085 -14.774 -56.748 1.00 61.97 262 PRO A N 1
ATOM 2050 C CA . PRO A 1 262 ? 13.168 -14.584 -58.186 1.00 61.97 262 PRO A CA 1
ATOM 2051 C C . PRO A 1 262 ? 14.594 -14.871 -58.709 1.00 61.97 262 PRO A C 1
ATOM 2053 O O . PRO A 1 262 ? 15.519 -14.965 -57.894 1.00 61.97 262 PRO A O 1
ATOM 2056 N N . PRO A 1 263 ? 14.739 -15.093 -60.032 1.00 65.25 263 PRO A N 1
ATOM 2057 C CA . PRO A 1 263 ? 16.001 -15.420 -60.702 1.00 65.25 263 PRO A CA 1
ATOM 2058 C C . PRO A 1 263 ? 16.967 -14.235 -60.818 1.00 65.25 263 PRO A C 1
ATOM 2060 O O . PRO A 1 263 ? 16.490 -13.077 -60.860 1.00 65.25 263 PRO A O 1
#

Solvent-accessible surface area (backbone atoms only — not comparable to full-atom values): 17531 Å² total; per-residue (Å²): 139,87,83,88,81,88,82,89,81,80,89,85,84,92,79,90,73,90,81,77,91,75,78,86,74,77,79,77,74,54,70,69,59,59,48,50,52,40,53,51,51,53,52,50,52,50,52,54,54,56,54,54,70,60,45,59,66,63,76,66,51,71,81,78,76,70,82,77,75,94,82,77,89,84,75,83,95,75,78,67,86,69,69,61,61,74,61,55,52,52,54,52,51,52,51,50,53,51,50,53,51,58,69,29,65,73,49,46,53,39,52,50,53,50,54,54,50,56,70,69,46,80,66,87,72,69,87,60,80,83,70,60,79,85,65,77,84,64,80,82,64,98,78,63,78,76,80,82,74,80,70,75,87,66,83,74,66,89,57,78,75,87,54,99,79,63,75,80,74,57,33,58,87,45,46,70,56,49,40,53,56,49,44,72,80,40,93,42,42,61,42,80,70,60,71,67,92,87,56,68,88,88,78,62,60,49,36,35,33,39,37,38,81,94,57,34,40,33,42,36,34,28,37,62,44,80,91,76,54,41,40,53,41,81,75,48,77,49,76,43,44,57,82,71,40,79,84,61,72,73,99,76,78,80,76,90,80,81,88,83,85,82,134

pLDDT: mean 74.49, std 18.01, range [38.31, 97.75]

Sequence (263 aa):
MDATTTTDTAMAHSSSKPQSPSPLSPPPPTAKAALKSKIELLNQSIKSIQHLRQIPPLLLKPPLRKPLTPSRPIPPPTQHLAWQPTNATHHFEQFRGIHDQILSEPVQQALAAARDSEKADSSDLTVNARRETRKRRRPPSPSSPQPYISTTTSNPSLFPPPSDTDPEPLKADQLAQFIRDFNRGNDSKLHIWLRSRSAPKDELPVVVRFTLPDVLTAYITLNYTPPHRSTLVTESVSMFAPREQVNAMPPFSVPYLIRASPP